Protein AF-A0A537GC75-F1 (afdb_monomer_lite)

Sequence (198 aa):
MPLTQARIYSNTRTAHPHFLKMYEQLLLLLFGQHLTIENPFVGLTKGEVTKLLDAVGFRDLVKLSMSCPDVGRLRYQGVATSVTRHCGLCFPCVVRRASIHYANLWDHDAKYAKDITAPYQNIPEEGRKLLFELMDFMRQIDKCPTLDDVFNEFPQFFLQEDADPVQLFGMTKRHVDQFKAFIVQRADPTLRPTLGLS

Radius of gyration: 18.42 Å; chains: 1; bounding box: 53×32×47 Å

Secondary structure (DSSP, 8-state):
----GGGTT---GGGSHHHHHHHHHHHHHHHS-------TTTT--HHHHHHTT-STTTGGGGGG----TTHHHHHHTT--TTTEEE-SSSHHHHHHHHHHHHTT-GGGSPEESS-TTS-GGGS-HHHHHHHHHHHHHHHHHHT--SHHHHHHH-GGGG--TTS-HHHHHHHHHHHHHHHHHHHHHHS-TTHHHHTT--

pLDDT: mean 87.01, std 12.12, range [38.94, 98.44]

Structure (mmCIF, N/CA/C/O backbone):
data_AF-A0A537GC75-F1
#
_entry.id   AF-A0A537GC75-F1
#
loop_
_atom_site.group_PDB
_atom_site.id
_atom_site.type_symbol
_atom_site.label_atom_id
_atom_site.label_alt_id
_atom_site.label_comp_id
_atom_site.label_asym_id
_atom_site.label_entity_id
_atom_site.label_seq_id
_atom_site.pdbx_PDB_ins_code
_atom_site.Cartn_x
_atom_site.Cartn_y
_atom_site.Cartn_z
_atom_site.occupancy
_atom_site.B_iso_or_equiv
_atom_site.auth_seq_id
_atom_site.auth_comp_id
_atom_site.auth_asym_id
_atom_site.auth_atom_id
_atom_site.pdbx_PDB_model_num
ATOM 1 N N . MET A 1 1 ? 0.493 3.334 9.158 1.00 51.06 1 MET A N 1
ATOM 2 C CA . MET A 1 1 ? 1.945 3.593 9.087 1.00 51.06 1 MET A CA 1
ATOM 3 C C . MET A 1 1 ? 2.277 4.846 9.876 1.00 51.06 1 MET A C 1
ATOM 5 O O . MET A 1 1 ? 1.503 5.798 9.814 1.00 51.06 1 MET A O 1
ATOM 9 N N . PRO A 1 2 ? 3.399 4.855 10.590 1.00 45.25 2 PRO A N 1
ATOM 10 C CA . PRO A 1 2 ? 3.951 6.036 11.241 1.00 45.25 2 PRO A CA 1
ATOM 11 C C . PRO A 1 2 ? 4.338 7.129 10.235 1.00 45.25 2 PRO A C 1
ATOM 13 O O . PRO A 1 2 ? 4.410 6.883 9.025 1.00 45.25 2 PRO A O 1
ATOM 16 N N . LEU A 1 3 ? 4.518 8.356 10.724 1.00 50.84 3 LEU A N 1
ATOM 17 C CA . LEU A 1 3 ? 4.974 9.490 9.923 1.00 50.84 3 LEU A CA 1
ATOM 18 C C . LEU A 1 3 ? 6.496 9.384 9.738 1.00 50.84 3 LEU A C 1
ATOM 20 O O . LEU A 1 3 ? 7.254 9.887 10.556 1.00 50.84 3 LEU A O 1
ATOM 24 N N . THR A 1 4 ? 6.947 8.703 8.686 1.00 54.19 4 THR A N 1
ATOM 25 C CA . THR A 1 4 ? 8.328 8.852 8.194 1.00 54.19 4 THR A CA 1
ATOM 26 C C . THR A 1 4 ? 8.479 10.208 7.487 1.00 54.19 4 THR A C 1
ATOM 28 O O . THR A 1 4 ? 7.467 10.861 7.205 1.00 54.19 4 THR A O 1
ATOM 31 N N . GLN A 1 5 ? 9.704 10.655 7.174 1.00 51.28 5 GLN A N 1
ATOM 32 C CA . GLN A 1 5 ? 9.921 11.905 6.419 1.00 51.28 5 GLN A CA 1
ATOM 33 C C . GLN A 1 5 ? 9.101 11.949 5.113 1.00 51.28 5 GLN A C 1
ATOM 35 O O . GLN A 1 5 ? 8.451 12.961 4.844 1.00 51.28 5 GLN A O 1
ATOM 40 N N . ALA A 1 6 ? 8.965 10.823 4.400 1.00 46.19 6 ALA A N 1
ATOM 41 C CA . ALA A 1 6 ? 8.054 10.656 3.260 1.00 46.19 6 ALA A CA 1
ATOM 42 C C . ALA A 1 6 ? 6.557 10.957 3.519 1.00 46.19 6 ALA A C 1
ATOM 44 O O . ALA A 1 6 ? 5.774 11.024 2.569 1.00 46.19 6 ALA A O 1
ATOM 45 N N . ARG A 1 7 ? 6.107 11.101 4.774 1.00 56.91 7 ARG A N 1
ATOM 46 C CA . ARG A 1 7 ? 4.687 11.268 5.146 1.00 56.91 7 ARG A CA 1
ATOM 47 C C . ARG A 1 7 ? 4.369 12.545 5.920 1.00 56.91 7 ARG A C 1
ATOM 49 O O . ARG A 1 7 ? 3.192 12.736 6.233 1.00 56.91 7 ARG A O 1
ATOM 56 N N . ILE A 1 8 ? 5.345 13.425 6.172 1.00 45.50 8 ILE A N 1
ATOM 57 C CA . ILE A 1 8 ? 5.135 14.661 6.954 1.00 45.50 8 ILE A CA 1
ATOM 58 C C . ILE A 1 8 ? 4.063 15.576 6.318 1.00 45.50 8 ILE A C 1
ATOM 60 O O . ILE A 1 8 ? 3.354 16.261 7.048 1.00 45.50 8 ILE A O 1
ATOM 64 N N . TYR A 1 9 ? 3.848 15.530 4.993 1.00 38.94 9 TYR A N 1
ATOM 65 C CA . TYR A 1 9 ? 3.033 16.541 4.293 1.00 38.94 9 TYR A CA 1
ATOM 66 C C . TYR A 1 9 ? 1.796 16.049 3.509 1.00 38.94 9 TYR A C 1
ATOM 68 O O . TYR A 1 9 ? 1.215 16.840 2.772 1.00 38.94 9 TYR A O 1
ATOM 76 N N . SER A 1 10 ? 1.354 14.782 3.598 1.00 51.38 10 SER A N 1
ATOM 77 C CA . SER A 1 10 ? 0.307 14.299 2.661 1.00 51.38 10 SER A CA 1
ATOM 78 C C . SER A 1 10 ? -0.585 13.145 3.148 1.00 51.38 10 SER A C 1
ATOM 80 O O . SER A 1 10 ? -0.805 12.170 2.435 1.00 51.38 10 SER A O 1
ATOM 82 N N . ASN A 1 11 ? -1.131 13.207 4.366 1.00 58.12 11 ASN A N 1
ATOM 83 C CA . ASN A 1 11 ? -2.234 12.306 4.727 1.00 58.12 11 ASN A CA 1
ATOM 84 C C . ASN A 1 11 ? -3.382 13.093 5.347 1.00 58.12 11 ASN A C 1
ATOM 86 O O . ASN A 1 11 ? -3.242 13.667 6.425 1.00 58.12 11 ASN A O 1
ATOM 90 N N . THR A 1 12 ? -4.533 13.076 4.682 1.00 59.66 12 THR A N 1
ATOM 91 C CA . THR A 1 12 ? -5.784 13.526 5.279 1.00 59.66 12 THR A CA 1
ATOM 92 C C . THR A 1 12 ? -6.203 12.485 6.322 1.00 59.66 12 THR A C 1
ATOM 94 O O . THR A 1 12 ? -6.373 11.305 6.018 1.00 59.66 12 THR A O 1
ATOM 97 N N . ARG A 1 13 ? -6.339 12.884 7.593 1.00 70.44 13 ARG A N 1
ATOM 98 C CA . ARG A 1 13 ? -6.803 11.996 8.682 1.00 70.44 13 ARG A CA 1
ATOM 99 C C . ARG A 1 13 ? -8.330 11.800 8.661 1.00 70.44 13 ARG A C 1
ATOM 101 O O . ARG A 1 13 ? -8.930 11.496 9.680 1.00 70.44 13 ARG A O 1
ATOM 108 N N . THR A 1 14 ? -8.963 11.960 7.500 1.00 76.88 14 THR A N 1
ATOM 109 C CA . THR A 1 14 ? -10.427 11.956 7.330 1.00 76.88 14 THR A CA 1
ATOM 110 C C . THR A 1 14 ? -11.063 10.577 7.504 1.00 76.88 14 THR A C 1
ATOM 112 O O . THR A 1 14 ? -12.267 10.479 7.674 1.00 76.88 14 THR A O 1
ATOM 115 N N . ALA A 1 15 ? -10.268 9.505 7.470 1.00 79.69 15 ALA A N 1
ATOM 116 C CA . ALA A 1 15 ? -10.714 8.138 7.762 1.00 79.69 15 ALA A CA 1
ATOM 117 C C . ALA A 1 15 ? -10.334 7.673 9.182 1.00 79.69 15 ALA A C 1
ATOM 119 O O . ALA A 1 15 ? -10.485 6.495 9.507 1.00 79.69 15 ALA A O 1
ATOM 120 N N . HIS A 1 16 ? -9.786 8.569 10.011 1.00 81.62 16 HIS A N 1
ATOM 121 C CA . HIS A 1 16 ? -9.410 8.247 11.382 1.00 81.62 16 HIS A CA 1
ATOM 122 C C . HIS A 1 16 ? -10.667 8.059 12.254 1.00 81.62 16 HIS A C 1
ATOM 124 O O . HIS A 1 16 ? -11.550 8.914 12.170 1.00 81.62 16 HIS A O 1
ATOM 130 N N . PRO A 1 17 ? -10.745 7.032 13.128 1.00 83.94 17 PRO A N 1
ATOM 131 C CA . PRO A 1 17 ? -11.908 6.796 13.993 1.00 83.94 17 PRO A CA 1
ATOM 132 C C . PRO A 1 17 ? -12.368 8.039 14.766 1.00 83.94 17 PRO A C 1
ATOM 134 O O . PRO A 1 17 ? -13.543 8.380 14.730 1.00 83.94 17 PRO A O 1
ATOM 137 N N . HIS A 1 18 ? -11.429 8.786 15.353 1.00 84.81 18 HIS A N 1
ATOM 138 C CA . HIS A 1 18 ? -11.709 10.070 16.006 1.00 84.81 18 HIS A CA 1
ATOM 139 C C . HIS A 1 18 ? -12.429 11.078 15.094 1.00 84.81 18 HIS A C 1
ATOM 141 O O . HIS A 1 18 ? -13.418 11.683 15.490 1.00 84.81 18 HIS A O 1
ATOM 147 N N . PHE A 1 19 ? -11.956 11.243 13.852 1.00 87.75 19 PHE A N 1
ATOM 148 C CA . PHE A 1 19 ? -12.588 12.157 12.900 1.00 87.75 19 PHE A CA 1
ATOM 149 C C . PHE A 1 19 ? -14.000 11.685 12.540 1.00 87.75 19 PHE A C 1
ATOM 151 O O . PHE A 1 19 ? -14.911 12.504 12.473 1.00 87.75 19 PHE A O 1
ATOM 158 N N . LEU A 1 20 ? -14.193 10.376 12.340 1.00 89.75 20 LEU A N 1
ATOM 159 C CA . LEU A 1 20 ? -15.509 9.809 12.040 1.00 89.75 20 LEU A CA 1
ATOM 160 C C . LEU A 1 20 ? -16.482 10.021 13.207 1.00 89.75 20 LEU A C 1
ATOM 162 O O . LEU A 1 20 ? -17.569 10.529 12.969 1.00 89.75 20 LEU A O 1
ATOM 166 N N . LYS A 1 21 ? -16.061 9.780 14.458 1.00 89.50 21 LYS A N 1
ATOM 167 C CA . LYS A 1 21 ? -16.863 10.068 15.664 1.00 89.50 21 LYS A CA 1
ATOM 168 C C . LYS A 1 21 ? -17.235 11.548 15.780 1.00 89.50 21 LYS A C 1
ATOM 170 O O . LYS A 1 21 ? -18.389 11.880 16.035 1.00 89.50 21 LYS A O 1
ATOM 175 N N . MET A 1 22 ? -16.279 12.455 15.559 1.00 91.44 22 MET A N 1
ATOM 176 C CA . MET A 1 22 ? -16.559 13.898 15.535 1.00 91.44 22 MET A CA 1
ATOM 177 C C . MET A 1 22 ? -17.557 14.265 14.430 1.00 91.44 22 MET A C 1
ATOM 179 O O . MET A 1 22 ? -18.392 15.150 14.609 1.00 91.44 22 MET A O 1
ATOM 183 N N . TYR A 1 23 ? -17.481 13.592 13.283 1.00 92.38 23 TYR A N 1
ATOM 184 C CA . TYR A 1 23 ? -18.389 13.826 12.171 1.00 92.38 23 TYR A CA 1
ATOM 185 C C . TYR A 1 23 ? -19.798 13.280 12.451 1.00 92.38 23 TYR A C 1
ATOM 187 O O . TYR A 1 23 ? -20.769 13.983 12.191 1.00 92.38 23 TYR A O 1
ATOM 195 N N . GLU A 1 24 ? -19.936 12.104 13.068 1.00 94.19 24 GLU A N 1
ATOM 196 C CA . GLU A 1 24 ? -21.223 11.587 13.565 1.00 94.19 24 GLU A CA 1
ATOM 197 C C . GLU A 1 24 ? -21.877 12.555 14.561 1.00 94.19 24 GLU A C 1
ATOM 199 O O . GLU A 1 24 ? -23.058 12.880 14.430 1.00 94.19 24 GLU A O 1
ATOM 204 N N . GLN A 1 25 ? -21.099 13.082 15.516 1.00 94.44 25 GLN A N 1
ATOM 205 C CA . GLN A 1 25 ? -21.569 14.087 16.475 1.00 94.44 25 GLN A CA 1
ATOM 206 C C . GLN A 1 25 ? -22.046 15.362 15.774 1.00 94.44 25 GLN A C 1
ATOM 208 O O . GLN A 1 25 ? -23.093 15.906 16.123 1.00 94.44 25 GLN A O 1
ATOM 213 N N . LEU A 1 26 ? -21.310 15.827 14.762 1.00 94.75 26 LEU A N 1
ATOM 214 C CA . LEU A 1 26 ? -21.717 16.978 13.963 1.00 94.75 26 LEU A CA 1
ATOM 215 C C . LEU A 1 26 ? -23.048 16.719 13.243 1.00 94.75 26 LEU A C 1
ATOM 217 O O . LEU A 1 26 ? -23.932 17.573 13.271 1.00 94.75 26 LEU A O 1
ATOM 221 N N . LEU A 1 27 ? -23.211 15.550 12.619 1.00 95.12 27 LEU A N 1
ATOM 222 C CA . LEU A 1 27 ? -24.450 15.178 11.930 1.00 95.12 27 LEU A CA 1
ATOM 223 C C . LEU A 1 27 ? -25.636 15.099 12.901 1.00 95.12 27 LEU A C 1
ATOM 225 O O . LEU A 1 27 ? -26.716 15.597 12.579 1.00 95.12 27 LEU A O 1
ATOM 229 N N . LEU A 1 28 ? -25.425 14.561 14.106 1.00 95.94 28 LEU A N 1
ATOM 230 C CA . LEU A 1 28 ? -26.437 14.539 15.161 1.00 95.94 28 LEU A CA 1
ATOM 231 C C . LEU A 1 28 ? -26.878 15.955 15.554 1.00 95.94 28 LEU A C 1
ATOM 233 O O . LEU A 1 28 ? -28.076 16.213 15.645 1.00 95.94 28 LEU A O 1
ATOM 237 N N . LEU A 1 29 ? -25.933 16.877 15.755 1.00 97.00 29 LEU A N 1
ATOM 238 C CA . LEU A 1 29 ? -26.238 18.262 16.132 1.00 97.00 29 LEU A CA 1
ATOM 239 C C . LEU A 1 29 ? -26.970 19.035 15.028 1.00 97.00 29 LEU A C 1
ATOM 241 O O . LEU A 1 29 ? -27.818 19.870 15.332 1.00 97.00 29 LEU A O 1
ATOM 245 N N . LEU A 1 30 ? -26.649 18.775 13.759 1.00 97.00 30 LEU A N 1
ATOM 246 C CA . LEU A 1 30 ? -27.244 19.485 12.623 1.00 97.00 30 LEU A CA 1
ATOM 247 C C . LEU A 1 30 ? -28.626 18.955 12.236 1.00 97.00 30 LEU A C 1
ATOM 249 O O . LEU A 1 30 ? -29.490 19.739 11.848 1.00 97.00 30 LEU A O 1
ATOM 253 N N . PHE A 1 31 ? -28.832 17.639 12.311 1.00 96.00 31 PHE A N 1
ATOM 254 C CA . PHE A 1 31 ? -30.023 16.986 11.760 1.00 96.00 31 PHE A CA 1
ATOM 255 C C . PHE A 1 31 ? -30.910 16.321 12.817 1.00 96.00 31 PHE A C 1
ATOM 257 O O . PHE A 1 31 ? -31.989 15.837 12.485 1.00 96.00 31 PHE A O 1
ATOM 264 N N . GLY A 1 32 ? -30.477 16.269 14.080 1.00 94.62 32 GLY A N 1
ATOM 265 C CA . GLY A 1 32 ? -31.213 15.609 15.162 1.00 94.62 32 GLY A CA 1
ATOM 266 C C . GLY A 1 32 ? -31.287 14.083 15.029 1.00 94.62 32 GLY A C 1
ATOM 267 O O . GLY A 1 32 ? -32.042 13.447 15.760 1.00 94.62 32 GLY A O 1
ATOM 268 N N . GLN A 1 33 ? -30.522 13.485 14.110 1.00 91.25 33 GLN A N 1
ATOM 269 C CA . GLN A 1 33 ? -30.502 12.046 13.858 1.00 91.25 33 GLN A CA 1
ATOM 270 C C . GLN A 1 33 ? -29.118 11.468 14.140 1.00 91.25 33 GLN A C 1
ATOM 272 O O . GLN A 1 33 ? -28.109 11.966 13.643 1.00 91.25 33 GLN A O 1
ATOM 277 N N . HIS A 1 34 ? -29.077 10.376 14.903 1.00 91.25 34 HIS A N 1
ATOM 278 C CA . HIS A 1 34 ? -27.847 9.626 15.121 1.00 91.25 34 HIS A CA 1
ATOM 279 C C . HIS A 1 34 ? -27.533 8.779 13.883 1.00 91.25 34 HIS A C 1
ATOM 281 O O . HIS A 1 34 ? -28.256 7.830 13.573 1.00 91.25 34 HIS A O 1
ATOM 287 N N . LEU A 1 35 ? -26.459 9.131 13.180 1.00 92.50 35 LEU A N 1
ATOM 288 C CA . LEU A 1 35 ? -25.910 8.361 12.067 1.00 92.50 35 LEU A CA 1
ATOM 289 C C . LEU A 1 35 ? -24.619 7.687 12.522 1.00 92.50 35 LEU A C 1
ATOM 291 O O . LEU A 1 35 ? -23.796 8.327 13.168 1.00 92.50 35 LEU A O 1
ATOM 295 N N . THR A 1 36 ? -24.448 6.417 12.161 1.00 91.00 36 THR A N 1
ATOM 296 C CA . THR A 1 36 ? -23.222 5.654 12.424 1.00 91.00 36 THR A CA 1
ATOM 297 C C . THR A 1 36 ? -22.422 5.521 11.131 1.00 91.00 36 THR A C 1
ATOM 299 O O . THR A 1 36 ? -22.960 5.137 10.091 1.00 91.00 36 THR A O 1
ATOM 302 N N . ILE A 1 37 ? -21.140 5.858 11.189 1.00 90.44 37 ILE A N 1
ATOM 303 C CA . ILE A 1 37 ? -20.178 5.847 10.096 1.00 90.44 37 ILE A CA 1
ATOM 304 C C . ILE A 1 37 ? -19.079 4.851 10.444 1.00 90.44 37 ILE A C 1
ATOM 306 O O . ILE A 1 37 ? -18.144 5.129 11.193 1.00 90.44 37 ILE A O 1
ATOM 310 N N . GLU A 1 38 ? -19.164 3.682 9.824 1.00 87.75 38 GLU A N 1
ATOM 311 C CA . GLU A 1 38 ? -18.194 2.615 10.026 1.00 87.75 38 GLU A CA 1
ATOM 312 C C . GLU A 1 38 ? -17.165 2.586 8.896 1.00 87.75 38 GLU A C 1
ATOM 314 O O . GLU A 1 38 ? -17.495 2.656 7.710 1.00 87.75 38 GLU A O 1
ATOM 319 N N . ASN A 1 39 ? -15.891 2.436 9.263 1.00 88.50 39 ASN A N 1
ATOM 320 C CA . ASN A 1 39 ? -14.833 2.092 8.322 1.00 88.50 39 ASN A CA 1
ATOM 321 C C . ASN A 1 39 ? -14.524 0.590 8.448 1.00 88.50 39 ASN A C 1
ATOM 323 O O . ASN A 1 39 ? -13.737 0.212 9.324 1.00 88.50 39 ASN A O 1
ATOM 327 N N . PRO A 1 40 ? -15.061 -0.272 7.562 1.00 90.56 40 PRO A N 1
ATOM 328 C CA . PRO A 1 40 ? -14.887 -1.723 7.667 1.00 90.56 40 PRO A CA 1
ATOM 329 C C . PRO A 1 40 ? -13.436 -2.173 7.434 1.00 90.56 40 PRO A C 1
ATOM 331 O O . PRO A 1 40 ? -13.095 -3.334 7.643 1.00 90.56 40 PRO A O 1
ATOM 334 N N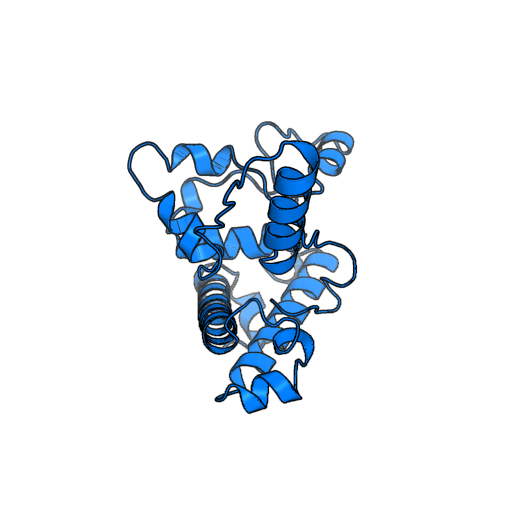 . PHE A 1 41 ? -12.560 -1.265 6.999 1.00 91.00 41 PHE A N 1
ATOM 335 C CA . PHE A 1 41 ? -11.179 -1.560 6.636 1.00 91.00 41 PHE A CA 1
ATOM 336 C C . PHE A 1 41 ? -10.160 -1.117 7.694 1.00 91.00 41 PHE A C 1
ATOM 338 O O . PHE A 1 41 ? -8.961 -1.187 7.436 1.00 91.00 41 PHE A O 1
ATOM 345 N N . VAL A 1 42 ? -10.597 -0.648 8.870 1.00 85.69 42 VAL A N 1
ATOM 346 C CA . VAL A 1 42 ? -9.712 -0.057 9.895 1.00 85.69 42 VAL A CA 1
ATOM 347 C C . VAL A 1 42 ? -8.606 -1.008 10.377 1.00 85.69 42 VAL A C 1
ATOM 349 O O . VAL A 1 42 ? -7.485 -0.567 10.618 1.00 85.69 42 VAL A O 1
ATOM 352 N N . GLY A 1 43 ? -8.896 -2.311 10.454 1.00 86.38 43 GLY A N 1
ATOM 353 C CA . GLY A 1 43 ? -7.948 -3.350 10.876 1.00 86.38 43 GLY A CA 1
ATOM 354 C C . GLY A 1 43 ? -7.190 -4.037 9.738 1.00 86.38 43 GLY A C 1
ATOM 355 O O . GLY A 1 43 ? -6.449 -4.993 9.991 1.00 86.38 43 GLY A O 1
ATOM 356 N N . LEU A 1 44 ? -7.402 -3.595 8.494 1.00 93.00 44 LEU A N 1
ATOM 357 C CA . LEU A 1 44 ? -6.862 -4.230 7.297 1.00 93.00 44 LEU A CA 1
ATOM 358 C C . LEU A 1 44 ? -5.740 -3.400 6.670 1.00 93.00 44 LEU A C 1
ATOM 360 O O . LEU A 1 44 ? -5.837 -2.192 6.447 1.00 93.00 44 LEU A O 1
ATOM 364 N N . THR A 1 45 ? -4.674 -4.090 6.291 1.00 95.44 45 THR A N 1
ATOM 365 C CA . THR A 1 45 ? -3.620 -3.555 5.430 1.00 95.44 45 THR A CA 1
ATOM 366 C C . THR A 1 45 ? -4.172 -3.204 4.046 1.00 95.44 45 THR A C 1
ATOM 368 O O . THR A 1 45 ? -5.168 -3.758 3.580 1.00 95.44 45 THR A O 1
ATOM 371 N N . LYS A 1 46 ? -3.484 -2.316 3.316 1.00 94.19 46 LYS A N 1
ATOM 372 C CA . LYS A 1 46 ? -3.852 -2.017 1.921 1.00 94.19 46 LYS A CA 1
ATOM 373 C C . LYS A 1 46 ? -3.792 -3.255 1.021 1.00 94.19 46 LYS A C 1
ATOM 375 O O . LYS A 1 46 ? -4.628 -3.366 0.125 1.00 94.19 46 LYS A O 1
ATOM 380 N N . GLY A 1 47 ? -2.878 -4.192 1.287 1.00 97.06 47 GLY A N 1
ATOM 381 C CA . GLY A 1 47 ? -2.844 -5.496 0.627 1.00 97.06 47 GLY A CA 1
ATOM 382 C C . GLY A 1 47 ? -4.109 -6.308 0.891 1.00 97.06 47 GLY A C 1
ATOM 383 O O . GLY A 1 47 ? -4.752 -6.741 -0.059 1.00 97.06 47 GLY A O 1
ATOM 384 N N . GLU A 1 48 ? -4.519 -6.445 2.154 1.00 97.88 48 GLU A N 1
ATOM 385 C CA . GLU A 1 48 ? -5.740 -7.172 2.544 1.00 97.88 48 GLU A CA 1
ATOM 386 C C . GLU A 1 48 ? -7.003 -6.546 1.940 1.00 97.88 48 GLU A C 1
ATOM 388 O O . GLU A 1 48 ? -7.836 -7.264 1.397 1.00 97.88 48 GLU A O 1
ATOM 393 N N . VAL A 1 49 ? -7.116 -5.213 1.929 1.00 96.00 49 VAL A N 1
ATOM 394 C CA . VAL A 1 49 ? -8.226 -4.519 1.250 1.00 96.00 49 VAL A CA 1
ATOM 395 C C . VAL A 1 49 ? -8.201 -4.781 -0.258 1.00 96.00 49 VAL A C 1
ATOM 397 O O . VAL A 1 49 ? -9.237 -5.046 -0.859 1.00 96.00 49 VAL A O 1
ATOM 400 N N . THR A 1 50 ? -7.022 -4.738 -0.884 1.00 96.94 50 THR A N 1
ATOM 401 C CA . THR A 1 50 ? -6.880 -4.992 -2.329 1.00 96.94 50 THR A CA 1
ATOM 402 C C . THR A 1 50 ? -7.210 -6.445 -2.674 1.00 96.94 50 THR A C 1
ATOM 404 O O . THR A 1 50 ? -7.780 -6.704 -3.730 1.00 96.94 50 THR A O 1
ATOM 407 N N . LYS A 1 51 ? -6.925 -7.395 -1.774 1.00 97.12 51 LYS A N 1
ATOM 408 C CA . LYS A 1 51 ? -7.251 -8.816 -1.947 1.00 97.12 51 LYS A CA 1
ATOM 409 C C . LYS A 1 51 ? -8.756 -9.062 -2.071 1.00 97.12 51 LYS A C 1
ATOM 411 O O . LYS A 1 51 ? -9.142 -9.993 -2.767 1.00 97.12 51 LYS A O 1
ATOM 416 N N . LEU A 1 52 ? -9.602 -8.203 -1.498 1.00 95.31 52 LEU A N 1
ATOM 417 C CA . LEU A 1 52 ? -11.060 -8.278 -1.674 1.00 95.31 52 LEU A CA 1
ATOM 418 C C . LEU A 1 52 ? -11.492 -8.101 -3.141 1.00 95.31 52 LEU A C 1
ATOM 420 O O . LEU A 1 52 ? -12.566 -8.555 -3.522 1.00 95.31 52 LEU A O 1
ATOM 424 N N . LEU A 1 53 ? -10.656 -7.469 -3.976 1.00 95.19 53 LEU A N 1
ATOM 425 C CA . LEU A 1 53 ? -10.896 -7.323 -5.415 1.00 95.19 53 LEU A CA 1
ATOM 426 C C . LEU A 1 53 ? -10.497 -8.566 -6.222 1.00 95.19 53 LEU A C 1
ATOM 428 O O . LEU A 1 53 ? -10.819 -8.643 -7.408 1.00 95.19 53 LEU A O 1
ATOM 432 N N . ASP A 1 54 ? -9.835 -9.552 -5.606 1.00 94.06 54 ASP A N 1
ATOM 433 C CA . ASP A 1 54 ? -9.542 -10.855 -6.213 1.00 94.06 54 ASP A CA 1
ATOM 434 C C . ASP A 1 54 ? -10.780 -11.771 -6.201 1.00 94.06 54 ASP A C 1
ATOM 436 O O . ASP A 1 54 ? -10.751 -12.927 -5.784 1.00 94.06 54 ASP A O 1
ATOM 440 N N . ALA A 1 55 ? -11.898 -11.217 -6.659 1.00 91.44 55 ALA A N 1
ATOM 441 C CA . ALA A 1 55 ? -13.187 -11.868 -6.785 1.00 91.44 55 ALA A CA 1
ATOM 442 C C . ALA A 1 55 ? -13.716 -11.692 -8.215 1.00 91.44 55 ALA A C 1
ATOM 444 O O . ALA A 1 55 ? -13.379 -10.734 -8.924 1.00 91.44 55 ALA A O 1
ATOM 445 N N . VAL A 1 56 ? -14.546 -12.640 -8.657 1.00 86.88 56 VAL A N 1
ATOM 446 C CA . VAL A 1 56 ? -15.139 -12.627 -10.002 1.00 86.88 56 VAL A CA 1
ATOM 447 C C . VAL A 1 56 ? -15.905 -11.317 -10.213 1.00 86.88 56 VAL A C 1
ATOM 449 O O . VAL A 1 56 ? -16.693 -10.910 -9.367 1.00 86.88 56 VAL A O 1
ATOM 452 N N . GLY A 1 57 ? -15.640 -10.641 -11.334 1.00 88.94 57 GLY A N 1
ATOM 453 C CA . GLY A 1 57 ? -16.258 -9.357 -11.686 1.00 88.94 57 GLY A CA 1
ATOM 454 C C . GLY A 1 57 ? -15.560 -8.108 -11.128 1.00 88.94 57 GLY A C 1
ATOM 455 O O . GLY A 1 57 ? -15.797 -7.019 -11.642 1.00 88.94 57 GLY A O 1
ATOM 456 N N . PHE A 1 58 ? -14.657 -8.238 -10.148 1.00 93.88 58 PHE A N 1
ATOM 457 C CA . PHE A 1 58 ? -13.990 -7.084 -9.520 1.00 93.88 58 PHE A CA 1
ATOM 458 C C . PHE A 1 58 ? -12.554 -6.851 -9.995 1.00 93.88 58 PHE A C 1
ATOM 460 O O . PHE A 1 58 ? -12.082 -5.713 -9.961 1.00 93.88 58 PHE A O 1
ATOM 467 N N . ARG A 1 59 ? -11.864 -7.886 -10.495 1.00 94.94 59 ARG A N 1
ATOM 468 C CA . ARG A 1 59 ? -10.458 -7.784 -10.933 1.00 94.94 59 ARG A CA 1
ATOM 469 C C . ARG A 1 59 ? -10.236 -6.690 -11.981 1.00 94.94 59 ARG A C 1
ATOM 471 O O . ARG A 1 59 ? -9.268 -5.942 -11.901 1.00 94.94 59 ARG A O 1
ATOM 478 N N . ASP A 1 60 ? -11.164 -6.526 -12.922 1.00 91.31 60 ASP A N 1
ATOM 479 C CA . ASP A 1 60 ? -11.075 -5.484 -13.952 1.00 91.31 60 ASP A CA 1
ATOM 480 C C . ASP A 1 60 ? -11.284 -4.058 -13.429 1.00 91.31 60 ASP A C 1
ATOM 482 O O . ASP A 1 60 ? -10.930 -3.098 -14.114 1.00 91.31 60 ASP A O 1
ATOM 486 N N . LEU A 1 61 ? -11.809 -3.889 -12.213 1.00 93.19 61 LEU A N 1
ATOM 487 C CA . LEU A 1 61 ? -11.923 -2.576 -11.578 1.00 93.19 61 LEU A CA 1
ATOM 488 C C . LEU A 1 61 ? -10.580 -2.088 -11.029 1.00 93.19 61 LEU A C 1
ATOM 490 O O . LEU A 1 61 ? -10.402 -0.886 -10.820 1.00 93.19 61 LEU A O 1
ATOM 494 N N . VAL A 1 62 ? -9.608 -2.985 -10.834 1.00 94.75 62 VAL A N 1
ATOM 495 C CA . VAL A 1 62 ? -8.287 -2.652 -10.288 1.00 94.75 62 VAL A CA 1
ATOM 496 C C . VAL A 1 62 ? -7.625 -1.561 -11.129 1.00 94.75 62 VAL A C 1
ATOM 498 O O . VAL A 1 62 ? -7.331 -0.490 -10.591 1.00 94.75 62 VAL A O 1
ATOM 501 N N . LYS A 1 63 ? -7.500 -1.755 -12.449 1.00 93.50 63 LYS A N 1
ATOM 502 C CA . LYS A 1 63 ? -6.977 -0.750 -13.398 1.00 93.50 63 LYS A CA 1
ATOM 503 C C . LYS A 1 63 ? -7.786 0.555 -13.448 1.00 93.50 63 LYS A C 1
ATOM 505 O O . LYS A 1 63 ? -7.250 1.582 -13.869 1.00 93.50 63 LYS A O 1
ATOM 510 N N . LEU A 1 64 ? -9.052 0.545 -13.016 1.00 92.25 64 LEU A N 1
ATOM 511 C CA . LEU A 1 64 ? -9.941 1.717 -12.982 1.00 92.25 64 LEU A CA 1
ATOM 512 C C . LEU A 1 64 ? -9.831 2.530 -11.681 1.00 92.25 64 LEU A C 1
ATOM 514 O O . LEU A 1 64 ? -10.148 3.724 -11.673 1.00 92.25 64 LEU A O 1
ATOM 518 N N . SER A 1 65 ? -9.270 1.960 -10.617 1.00 93.12 65 SER A N 1
ATOM 519 C CA . SER A 1 65 ? -8.966 2.695 -9.383 1.00 93.12 65 SER A CA 1
ATOM 520 C C . SER A 1 65 ? -7.719 3.587 -9.507 1.00 93.12 65 SER A C 1
ATOM 522 O O . SER A 1 65 ? -6.863 3.377 -10.367 1.00 93.12 65 SER A O 1
ATOM 524 N N . MET A 1 66 ? -7.632 4.608 -8.651 1.00 92.69 66 MET A N 1
ATOM 525 C CA . MET A 1 66 ? -6.557 5.605 -8.646 1.00 92.69 66 MET A CA 1
ATOM 526 C C . MET A 1 66 ? -6.007 5.793 -7.241 1.00 92.69 66 MET A C 1
ATOM 528 O O . MET A 1 66 ? -6.741 6.185 -6.340 1.00 92.69 66 MET A O 1
ATOM 532 N N . SER A 1 67 ? -4.707 5.559 -7.062 1.00 92.19 67 SER A N 1
ATOM 533 C CA . SER A 1 67 ? -4.009 5.882 -5.807 1.00 92.19 67 SER A CA 1
ATOM 534 C C . SER A 1 67 ? -3.051 7.064 -5.947 1.00 92.19 67 SER A C 1
ATOM 536 O O . SER A 1 67 ? -2.654 7.651 -4.948 1.00 92.19 67 SER A O 1
ATOM 538 N N . CYS A 1 68 ? -2.658 7.411 -7.175 1.00 92.06 68 CYS A N 1
ATOM 539 C CA . CYS A 1 68 ? -1.692 8.472 -7.438 1.00 92.06 68 CYS A CA 1
ATOM 540 C C . CYS A 1 68 ? -2.331 9.867 -7.281 1.00 92.06 68 CYS A C 1
ATOM 542 O O . CYS A 1 68 ? -3.255 10.173 -8.038 1.00 92.06 68 CYS A O 1
ATOM 544 N N . PRO A 1 69 ? -1.826 10.737 -6.383 1.00 89.00 69 PRO A N 1
ATOM 545 C CA . PRO A 1 69 ? -2.271 12.130 -6.307 1.00 89.00 69 PRO A CA 1
ATOM 546 C C . PRO A 1 69 ? -1.751 12.973 -7.487 1.00 89.00 69 PRO A C 1
ATOM 548 O O . PRO A 1 69 ? -2.357 13.975 -7.851 1.00 89.00 69 PRO A O 1
ATOM 551 N N . ASP A 1 70 ? -0.669 12.537 -8.141 1.00 85.12 70 ASP A N 1
ATOM 552 C CA . ASP A 1 70 ? 0.051 13.304 -9.166 1.00 85.12 70 ASP A CA 1
ATOM 553 C C . ASP A 1 70 ? -0.406 13.016 -10.607 1.00 85.12 70 ASP A C 1
ATOM 555 O O . ASP A 1 70 ? 0.287 13.363 -11.567 1.00 85.12 70 ASP A O 1
ATOM 559 N N . VAL A 1 71 ? -1.570 12.386 -10.811 1.00 84.75 71 VAL A N 1
ATOM 560 C CA . VAL A 1 71 ? -2.057 12.057 -12.168 1.00 84.75 71 VAL A CA 1
ATOM 561 C C . VAL A 1 71 ? -2.250 13.304 -13.039 1.00 84.75 71 VAL A C 1
ATOM 563 O O . VAL A 1 71 ? -2.024 13.262 -14.248 1.00 84.75 71 VAL A O 1
ATOM 566 N N . GLY A 1 72 ? -2.603 14.440 -12.426 1.00 85.44 72 GLY A N 1
ATOM 567 C CA . GLY A 1 72 ? -2.688 15.724 -13.121 1.00 85.44 72 GLY A CA 1
ATOM 568 C C . GLY A 1 72 ? -1.344 16.138 -13.722 1.00 85.44 72 GLY A C 1
ATOM 569 O O . GLY A 1 72 ? -1.292 16.565 -14.872 1.00 85.44 72 GLY A O 1
ATOM 570 N N . ARG A 1 73 ? -0.240 15.921 -12.994 1.00 86.38 73 ARG A N 1
ATOM 571 C CA . ARG A 1 73 ? 1.118 16.215 -13.472 1.00 86.38 73 ARG A CA 1
ATOM 572 C C . ARG A 1 73 ? 1.484 15.367 -14.687 1.00 86.38 73 ARG A C 1
ATOM 574 O O . ARG A 1 73 ? 2.025 15.905 -15.647 1.00 86.38 73 ARG A O 1
ATOM 581 N N . LEU A 1 74 ? 1.130 14.079 -14.680 1.00 88.62 74 LEU A N 1
ATOM 582 C CA . LEU A 1 74 ? 1.329 13.195 -15.834 1.00 88.62 74 LEU A CA 1
ATOM 583 C C . LEU A 1 74 ? 0.593 13.717 -17.072 1.00 88.62 74 LEU A C 1
ATOM 585 O O . LEU A 1 74 ? 1.171 13.771 -18.156 1.00 88.62 74 LEU A O 1
ATOM 589 N N . ARG A 1 75 ? -0.659 14.159 -16.904 1.00 88.19 75 ARG A N 1
ATOM 590 C CA . ARG A 1 75 ? -1.442 14.752 -17.996 1.00 88.19 75 ARG A CA 1
ATOM 591 C C . ARG A 1 75 ? -0.761 15.998 -18.568 1.00 88.19 75 ARG A C 1
ATOM 593 O O . ARG A 1 75 ? -0.647 16.103 -19.784 1.00 88.19 75 ARG A O 1
ATOM 600 N N . TYR A 1 76 ? -0.278 16.907 -17.718 1.00 89.06 76 TYR A N 1
ATOM 601 C CA . TYR A 1 76 ? 0.450 18.103 -18.169 1.00 89.06 76 TYR A CA 1
ATOM 602 C C . TYR A 1 76 ? 1.754 17.774 -18.906 1.00 89.06 76 TYR A C 1
ATOM 604 O O . TYR A 1 76 ? 2.177 18.533 -19.770 1.00 89.06 76 TYR A O 1
ATOM 612 N N . GLN A 1 77 ? 2.369 16.630 -18.607 1.00 89.12 77 GLN A N 1
ATOM 613 C CA . GLN A 1 77 ? 3.560 16.123 -19.294 1.00 89.12 77 GLN A CA 1
ATOM 614 C C . GLN A 1 77 ? 3.238 15.367 -20.599 1.00 89.12 77 GLN A C 1
ATOM 616 O O . GLN A 1 77 ? 4.126 14.744 -21.175 1.00 89.12 77 GLN A O 1
ATOM 621 N N . GLY A 1 78 ? 1.983 15.382 -21.064 1.00 88.00 78 GLY A N 1
ATOM 622 C CA . GLY A 1 78 ? 1.565 14.709 -22.299 1.00 88.00 78 GLY A CA 1
ATOM 623 C C . GLY A 1 78 ? 1.436 13.188 -22.178 1.00 88.00 78 GLY A C 1
ATOM 624 O O . GLY A 1 78 ? 1.305 12.496 -23.185 1.00 88.00 78 GLY A O 1
ATOM 625 N N . VAL A 1 79 ? 1.457 12.638 -20.960 1.00 89.44 79 VAL A N 1
ATOM 626 C CA . VAL A 1 79 ? 1.269 11.200 -20.745 1.00 89.44 79 VAL A CA 1
ATOM 627 C C . VAL A 1 79 ? -0.197 10.840 -20.984 1.00 89.44 79 VAL A C 1
ATOM 629 O O . VAL A 1 79 ? -1.104 11.457 -20.423 1.00 89.44 79 VAL A O 1
ATOM 632 N N . ALA A 1 80 ? -0.440 9.792 -21.774 1.00 88.50 80 ALA A N 1
ATOM 633 C CA . ALA A 1 80 ? -1.778 9.259 -22.010 1.00 88.50 80 ALA A CA 1
ATOM 634 C C . ALA A 1 80 ? -2.369 8.641 -20.725 1.00 88.50 80 ALA A C 1
ATOM 636 O O . ALA A 1 80 ? -2.224 7.444 -20.457 1.00 88.50 80 ALA A O 1
ATOM 637 N N . THR A 1 81 ? -3.072 9.456 -19.929 1.00 87.44 81 THR A N 1
ATOM 638 C CA . THR A 1 81 ? -3.649 9.045 -18.634 1.00 87.44 81 THR A CA 1
ATOM 639 C C . THR A 1 81 ? -4.833 8.080 -18.743 1.00 87.44 81 THR A C 1
ATOM 641 O O . THR A 1 81 ? -5.369 7.650 -17.725 1.00 87.44 81 THR A O 1
ATOM 644 N N . SER A 1 82 ? -5.262 7.734 -19.960 1.00 84.31 82 SER A N 1
ATOM 645 C CA . SER A 1 82 ? -6.193 6.627 -20.211 1.00 84.31 82 SER A CA 1
ATOM 646 C C . SER A 1 82 ? -5.537 5.258 -20.004 1.00 84.31 82 SER A C 1
ATOM 648 O O . SER A 1 82 ? -6.226 4.301 -19.669 1.00 84.31 82 SER A O 1
ATOM 650 N N . VAL A 1 83 ? -4.210 5.170 -20.158 1.00 84.19 83 VAL A N 1
ATOM 651 C CA . VAL A 1 83 ? -3.439 3.924 -20.030 1.00 84.19 83 VAL A CA 1
ATOM 652 C C . VAL A 1 83 ? -2.477 3.994 -18.843 1.00 84.19 83 VAL A C 1
ATOM 654 O O . VAL A 1 83 ? -2.440 3.080 -18.017 1.00 84.19 83 VAL A O 1
ATOM 657 N N . THR A 1 84 ? -1.718 5.087 -18.731 1.00 93.19 84 THR A N 1
ATOM 658 C CA . THR A 1 84 ? -0.739 5.300 -17.658 1.00 93.19 84 THR A CA 1
ATOM 659 C C . THR A 1 84 ? -1.353 6.148 -16.561 1.00 93.19 84 THR A C 1
ATOM 661 O O . THR A 1 84 ? -1.472 7.366 -16.679 1.00 93.19 84 THR A O 1
ATOM 664 N N . ARG A 1 85 ? -1.765 5.488 -15.484 1.00 94.19 85 ARG A N 1
ATOM 665 C CA . ARG A 1 85 ? -2.595 6.097 -14.438 1.00 94.19 85 ARG A CA 1
ATOM 666 C C . ARG A 1 85 ? -1.829 6.404 -13.156 1.00 94.19 85 ARG A C 1
ATOM 668 O O . AR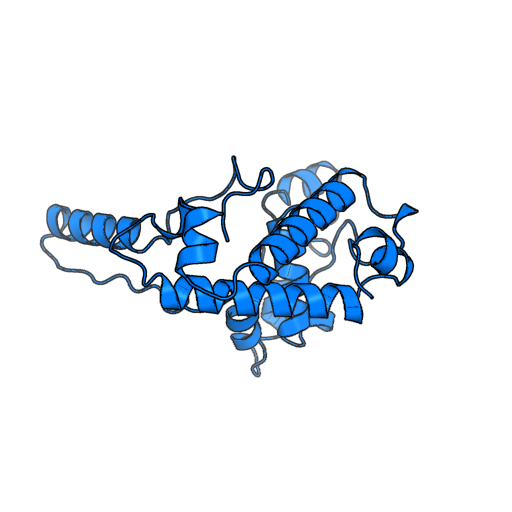G A 1 85 ? -2.317 7.138 -12.307 1.00 94.19 85 ARG A O 1
ATOM 675 N N . HIS A 1 86 ? -0.615 5.886 -13.018 1.00 95.94 86 HIS A N 1
ATOM 676 C CA . HIS A 1 86 ? 0.188 6.030 -11.808 1.00 95.94 86 HIS A CA 1
ATOM 677 C C . HIS A 1 86 ? 1.572 6.586 -12.149 1.00 95.94 86 HIS A C 1
ATOM 679 O O . HIS A 1 86 ? 2.171 6.187 -13.144 1.00 95.94 86 HIS A O 1
ATOM 685 N N . CYS A 1 87 ? 2.105 7.506 -11.335 1.00 94.50 87 CYS A N 1
ATOM 686 C CA . CYS A 1 87 ? 3.464 8.020 -11.552 1.00 94.50 87 CYS A CA 1
ATOM 687 C C . CYS A 1 87 ? 4.524 6.961 -11.219 1.00 94.50 87 CYS A C 1
ATOM 689 O O . CYS A 1 87 ? 5.568 6.906 -11.857 1.00 94.50 87 CYS A O 1
ATOM 691 N N . GLY A 1 88 ? 4.220 6.102 -10.245 1.00 94.44 88 GLY A N 1
ATOM 692 C CA . GLY A 1 88 ? 5.061 5.002 -9.792 1.00 94.44 88 GLY A CA 1
ATOM 693 C C . GLY A 1 88 ? 6.110 5.334 -8.752 1.00 94.44 88 GLY A C 1
ATOM 694 O O . GLY A 1 88 ? 6.628 4.411 -8.146 1.00 94.44 88 GLY A O 1
ATOM 695 N N . LEU A 1 89 ? 6.351 6.613 -8.470 1.00 92.19 89 LEU A N 1
ATOM 696 C CA . LEU A 1 89 ? 7.395 7.038 -7.533 1.00 92.19 89 LEU A CA 1
ATOM 697 C C . LEU A 1 89 ? 6.858 7.595 -6.217 1.00 92.19 89 LEU A C 1
ATOM 699 O O . LEU A 1 89 ? 7.594 7.646 -5.242 1.00 92.19 89 LEU A O 1
ATOM 703 N N . CYS A 1 90 ? 5.596 8.028 -6.166 1.00 91.25 90 CYS A N 1
ATOM 704 C CA . CYS A 1 90 ? 5.033 8.552 -4.927 1.00 91.25 90 CYS A CA 1
ATOM 705 C C . CYS A 1 90 ? 4.654 7.423 -3.961 1.00 91.25 90 CYS A C 1
ATOM 707 O O . CYS A 1 90 ? 4.333 6.303 -4.372 1.00 91.25 90 CYS A O 1
ATOM 709 N N . PHE A 1 91 ? 4.621 7.745 -2.667 1.00 90.81 91 PHE A N 1
ATOM 710 C CA . PHE A 1 91 ? 4.303 6.794 -1.601 1.00 90.81 91 PHE A CA 1
ATOM 711 C C . PHE A 1 91 ? 3.024 5.967 -1.861 1.00 90.81 91 PHE A C 1
ATOM 713 O O . PHE A 1 91 ? 3.107 4.737 -1.817 1.00 90.81 91 PHE A O 1
ATOM 720 N N . PRO A 1 92 ? 1.872 6.564 -2.239 1.00 91.94 92 PRO A N 1
ATOM 721 C CA . PRO A 1 92 ? 0.680 5.786 -2.579 1.00 91.94 92 PRO A CA 1
ATOM 722 C C . PRO A 1 92 ? 0.876 4.804 -3.740 1.00 91.94 92 PRO A C 1
ATOM 724 O O . PRO A 1 92 ? 0.309 3.715 -3.717 1.00 91.94 92 PRO A O 1
ATOM 727 N N . CYS A 1 93 ? 1.680 5.156 -4.752 1.00 94.81 93 CYS A N 1
ATOM 728 C CA . CYS A 1 93 ? 1.964 4.262 -5.877 1.00 94.81 93 CYS A CA 1
ATOM 729 C C . CYS A 1 93 ? 2.822 3.067 -5.452 1.00 94.81 93 CYS A C 1
ATOM 731 O O . CYS A 1 93 ? 2.543 1.946 -5.875 1.00 94.81 93 CYS A O 1
ATOM 733 N N . VAL A 1 94 ? 3.831 3.294 -4.609 1.00 95.12 94 VAL A N 1
ATOM 734 C CA . VAL A 1 94 ? 4.724 2.244 -4.099 1.00 95.12 94 VAL A CA 1
ATOM 735 C C . VAL A 1 94 ? 3.969 1.284 -3.172 1.00 95.12 94 VAL A C 1
ATOM 737 O O . VAL A 1 94 ? 4.022 0.070 -3.368 1.00 95.12 94 VAL A O 1
ATOM 740 N N . VAL A 1 95 ? 3.156 1.806 -2.246 1.00 95.00 95 VAL A N 1
ATOM 741 C CA . VAL A 1 95 ? 2.264 0.987 -1.401 1.00 95.00 95 VAL A CA 1
ATOM 742 C C . VAL A 1 95 ? 1.256 0.207 -2.244 1.00 95.00 95 VAL A C 1
ATOM 744 O O . VAL A 1 95 ? 0.999 -0.966 -1.965 1.00 95.00 95 VAL A O 1
ATOM 747 N N . ARG A 1 96 ? 0.696 0.824 -3.295 1.00 96.56 96 ARG A N 1
ATOM 748 C CA . ARG A 1 96 ? -0.203 0.139 -4.230 1.00 96.56 96 ARG A CA 1
ATOM 749 C C . ARG A 1 96 ? 0.492 -1.039 -4.908 1.00 96.56 96 ARG A C 1
ATOM 751 O O . ARG A 1 96 ? -0.093 -2.112 -4.929 1.00 96.56 96 ARG A O 1
ATOM 758 N N . ARG A 1 97 ? 1.731 -0.889 -5.391 1.00 97.06 97 ARG A N 1
ATOM 759 C CA . ARG A 1 97 ? 2.475 -1.987 -6.047 1.00 97.06 97 ARG A CA 1
ATOM 760 C C . ARG A 1 97 ? 2.641 -3.194 -5.124 1.00 97.06 97 ARG A C 1
ATOM 762 O O . ARG A 1 97 ? 2.336 -4.310 -5.536 1.00 97.06 97 ARG A O 1
ATOM 769 N N . ALA A 1 98 ? 3.015 -2.961 -3.867 1.00 97.12 98 ALA A N 1
ATOM 770 C CA . ALA A 1 98 ? 3.081 -4.021 -2.863 1.00 97.12 98 ALA A CA 1
ATOM 771 C C . ALA A 1 98 ? 1.705 -4.651 -2.578 1.00 97.12 98 ALA A C 1
ATOM 773 O O . ALA A 1 98 ? 1.581 -5.871 -2.491 1.00 97.12 98 ALA A O 1
ATOM 774 N N . SER A 1 99 ? 0.652 -3.832 -2.498 1.00 98.00 99 SER A N 1
ATOM 775 C CA . SER A 1 99 ? -0.718 -4.300 -2.235 1.00 98.00 99 SER A CA 1
ATOM 776 C C . SER A 1 99 ? -1.275 -5.160 -3.375 1.00 98.00 99 SER A C 1
ATOM 778 O O . SER A 1 99 ? -1.893 -6.191 -3.133 1.00 98.00 99 SER A O 1
ATOM 780 N N . ILE A 1 100 ? -1.019 -4.759 -4.621 1.00 98.00 100 ILE A N 1
ATOM 781 C CA . ILE A 1 100 ? -1.401 -5.475 -5.844 1.00 98.00 100 ILE A CA 1
ATOM 782 C C . ILE A 1 100 ? -0.660 -6.806 -5.949 1.00 98.00 100 ILE A C 1
ATOM 784 O O . ILE A 1 100 ? -1.256 -7.818 -6.320 1.00 98.00 100 ILE A O 1
ATOM 788 N N . HIS A 1 101 ? 0.628 -6.811 -5.596 1.00 98.06 101 HIS A N 1
ATOM 789 C CA . HIS A 1 101 ? 1.419 -8.029 -5.517 1.00 98.06 101 HIS A CA 1
ATOM 790 C C . HIS A 1 101 ? 0.836 -9.010 -4.494 1.00 98.06 101 HIS A C 1
ATOM 792 O O . HIS A 1 101 ? 0.531 -10.140 -4.862 1.00 98.06 101 HIS A O 1
ATOM 798 N N . TYR A 1 102 ? 0.598 -8.563 -3.256 1.00 98.44 102 TYR A N 1
ATOM 799 C CA . TYR A 1 102 ? -0.024 -9.386 -2.215 1.00 98.44 102 TYR A CA 1
ATOM 800 C C . TYR A 1 102 ? -1.402 -9.925 -2.631 1.00 98.44 102 TYR A C 1
ATOM 802 O O . TYR A 1 102 ? -1.761 -11.061 -2.328 1.00 98.44 102 TYR A O 1
ATOM 810 N N . ALA A 1 103 ? -2.176 -9.122 -3.365 1.00 97.75 103 ALA A N 1
ATOM 811 C CA . ALA A 1 103 ? -3.495 -9.509 -3.838 1.00 97.75 103 ALA A CA 1
ATOM 812 C C . ALA A 1 103 ? -3.483 -10.541 -4.983 1.00 97.75 103 ALA A C 1
ATOM 814 O O . ALA A 1 103 ? -4.542 -11.077 -5.299 1.00 97.75 103 ALA A O 1
ATOM 815 N N . ASN A 1 104 ? -2.324 -10.852 -5.581 1.00 96.56 104 ASN A N 1
ATOM 816 C CA . ASN A 1 104 ? -2.186 -11.608 -6.836 1.00 96.56 104 ASN A CA 1
ATOM 817 C C . ASN A 1 104 ? -2.889 -10.943 -8.035 1.00 96.56 104 ASN A C 1
ATOM 819 O O . ASN A 1 104 ? -3.397 -11.619 -8.923 1.00 96.56 104 ASN A O 1
ATOM 823 N N . LEU A 1 105 ? -2.900 -9.607 -8.082 1.00 96.94 105 LEU A N 1
ATOM 824 C CA . LEU A 1 105 ? -3.599 -8.822 -9.112 1.00 96.94 105 LEU A CA 1
ATOM 825 C C . LEU A 1 105 ? -2.641 -8.062 -10.038 1.00 96.94 105 LEU A C 1
ATOM 827 O O . LEU A 1 105 ? -3.016 -7.054 -10.632 1.00 96.94 105 LEU A O 1
ATOM 831 N N . TRP A 1 106 ? -1.397 -8.530 -10.156 1.00 95.25 106 TRP A N 1
ATOM 832 C CA . TRP A 1 106 ? -0.335 -7.839 -10.895 1.00 95.25 106 TRP A CA 1
ATOM 833 C C . TRP A 1 106 ? -0.710 -7.515 -12.342 1.00 95.25 106 TRP A C 1
ATOM 835 O O . TRP A 1 106 ? -0.522 -6.385 -12.787 1.00 95.25 106 TRP A O 1
ATOM 845 N N . ASP A 1 107 ? -1.302 -8.483 -13.039 1.00 94.50 107 ASP A N 1
ATOM 846 C CA . ASP A 1 107 ? -1.674 -8.353 -14.451 1.00 94.50 107 ASP A CA 1
ATOM 847 C C . ASP A 1 107 ? -3.014 -7.618 -14.652 1.00 94.50 107 ASP A C 1
ATOM 849 O O . ASP A 1 107 ? -3.434 -7.371 -15.781 1.00 94.50 107 ASP A O 1
ATOM 853 N N . HIS A 1 108 ? -3.677 -7.228 -13.557 1.00 95.19 108 HIS A N 1
ATOM 854 C CA . HIS A 1 108 ? -4.933 -6.475 -13.557 1.00 95.19 108 HIS A CA 1
ATOM 855 C C . HIS A 1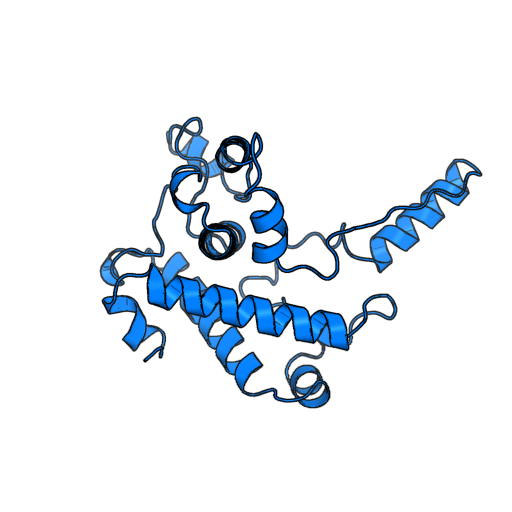 108 ? -4.751 -4.984 -13.227 1.00 95.19 108 HIS A C 1
ATOM 857 O O . HIS A 1 108 ? -5.729 -4.230 -13.217 1.00 95.19 108 HIS A O 1
ATOM 863 N N . ASP A 1 109 ? -3.524 -4.535 -12.948 1.00 95.25 109 ASP A N 1
ATOM 864 C CA . ASP A 1 109 ? -3.245 -3.145 -12.590 1.00 95.25 109 ASP A CA 1
ATOM 865 C C . ASP A 1 109 ? -3.076 -2.226 -13.815 1.00 95.25 109 ASP A C 1
ATOM 867 O O . ASP A 1 109 ? -2.839 -2.658 -14.944 1.00 95.25 109 ASP A O 1
ATOM 871 N N . ALA A 1 110 ? -3.217 -0.917 -13.600 1.00 93.44 110 ALA A N 1
ATOM 872 C CA . ALA A 1 110 ? -2.966 0.094 -14.623 1.00 93.44 110 ALA A CA 1
ATOM 873 C C . ALA A 1 110 ? -1.462 0.284 -14.868 1.00 93.44 110 ALA A C 1
ATOM 875 O O . ALA A 1 110 ? -0.638 -0.058 -14.022 1.00 93.44 110 ALA A O 1
ATOM 876 N N . LYS A 1 111 ? -1.081 0.907 -15.995 1.00 94.62 111 LYS A N 1
ATOM 877 C CA . LYS A 1 111 ? 0.334 1.206 -16.258 1.00 94.62 111 LYS A CA 1
ATOM 878 C C . LYS A 1 111 ? 0.856 2.330 -15.368 1.00 94.62 111 LYS A C 1
ATOM 880 O O . LYS A 1 111 ? 0.140 3.276 -15.015 1.00 94.62 111 LYS A O 1
ATOM 885 N N . TYR A 1 112 ? 2.144 2.222 -15.071 1.00 95.69 112 TYR A N 1
ATOM 886 C CA . TYR A 1 112 ? 2.914 3.166 -14.279 1.00 95.69 112 TYR A CA 1
ATOM 887 C C . TYR A 1 112 ? 3.889 3.911 -15.193 1.00 95.69 112 TYR A C 1
ATOM 889 O O . TYR A 1 112 ? 4.455 3.319 -16.108 1.00 95.69 112 TYR A O 1
ATOM 897 N N . ALA A 1 113 ? 4.083 5.210 -14.963 1.00 94.69 113 ALA A N 1
ATOM 898 C CA . ALA A 1 113 ? 5.020 6.018 -15.742 1.00 94.69 113 ALA A CA 1
ATOM 899 C C . ALA A 1 113 ? 6.481 5.651 -15.444 1.00 94.69 113 ALA A C 1
ATOM 901 O O . ALA A 1 113 ? 7.346 5.783 -16.309 1.00 94.69 113 ALA A O 1
ATOM 902 N N . LYS A 1 114 ? 6.752 5.208 -14.213 1.00 95.00 114 LYS A N 1
ATOM 903 C CA . LYS A 1 114 ? 8.060 4.766 -13.730 1.00 95.00 114 LYS A CA 1
ATOM 904 C C . LYS A 1 114 ? 7.892 3.473 -12.952 1.00 95.00 114 LYS A C 1
ATOM 906 O O . LYS A 1 114 ? 6.893 3.302 -12.254 1.00 95.00 114 LYS A O 1
ATOM 911 N N . ASP A 1 115 ? 8.872 2.588 -13.070 1.00 94.44 115 ASP A N 1
ATOM 912 C CA . ASP A 1 115 ? 8.842 1.299 -12.400 1.00 94.44 115 ASP A CA 1
ATOM 913 C C . ASP A 1 115 ? 9.895 1.222 -11.295 1.00 94.44 115 ASP A C 1
ATOM 915 O O . ASP A 1 115 ? 11.095 1.264 -11.551 1.00 94.44 115 ASP A O 1
ATOM 919 N N . ILE A 1 116 ? 9.424 1.095 -10.058 1.00 93.12 116 ILE A N 1
ATOM 920 C CA . ILE A 1 116 ? 10.265 0.935 -8.864 1.00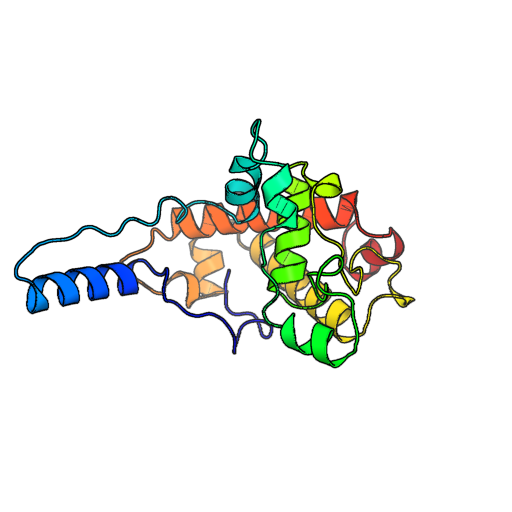 93.12 116 ILE A CA 1
ATOM 921 C C . ILE A 1 116 ? 10.782 -0.495 -8.691 1.00 93.12 116 ILE A C 1
ATOM 923 O O . ILE A 1 116 ? 11.553 -0.748 -7.772 1.00 93.12 116 ILE A O 1
ATOM 927 N N . THR A 1 117 ? 10.368 -1.425 -9.559 1.00 93.56 117 THR A N 1
ATOM 928 C CA . THR A 1 117 ? 10.942 -2.775 -9.630 1.00 93.56 117 THR A CA 1
ATOM 929 C C . THR A 1 117 ? 12.073 -2.910 -10.650 1.00 93.56 117 THR A C 1
ATOM 931 O O . THR A 1 117 ? 12.653 -3.984 -10.754 1.00 93.56 117 THR A O 1
ATOM 934 N N . ALA A 1 118 ? 12.410 -1.843 -11.380 1.00 94.38 118 ALA A N 1
ATOM 935 C CA . ALA A 1 118 ? 13.503 -1.827 -12.353 1.00 94.38 118 ALA A CA 1
ATOM 936 C C . ALA A 1 118 ? 14.896 -1.914 -11.682 1.00 94.38 118 ALA A C 1
ATOM 938 O O . ALA A 1 118 ? 15.005 -1.647 -10.485 1.00 94.38 118 ALA A O 1
ATOM 939 N N . PRO A 1 119 ? 15.979 -2.214 -12.431 1.00 92.88 119 PRO A N 1
ATOM 940 C CA . PRO A 1 119 ? 17.344 -2.162 -11.903 1.00 92.88 119 PRO A CA 1
ATOM 941 C C . PRO A 1 119 ? 17.647 -0.845 -11.183 1.00 92.88 119 PRO A C 1
ATOM 943 O O . PRO A 1 119 ? 17.206 0.212 -11.640 1.00 92.88 119 PRO A O 1
ATOM 946 N N . TYR A 1 120 ? 18.449 -0.880 -10.113 1.00 89.31 120 TYR A N 1
ATOM 947 C CA . TYR A 1 120 ? 18.705 0.284 -9.245 1.00 89.31 120 TYR A CA 1
ATOM 948 C C . TYR A 1 120 ? 19.080 1.564 -10.011 1.00 89.31 120 TYR A C 1
ATOM 950 O O . TYR A 1 120 ? 18.550 2.638 -9.733 1.00 89.31 120 TYR A O 1
ATOM 958 N N . GLN A 1 121 ? 19.942 1.446 -11.022 1.00 90.12 121 GLN A N 1
ATOM 959 C CA . GLN A 1 121 ? 20.389 2.560 -11.869 1.00 90.12 121 GLN A CA 1
ATOM 960 C C . GLN A 1 121 ? 19.278 3.206 -12.717 1.00 90.12 121 GLN A C 1
ATOM 962 O O . GLN A 1 121 ? 19.405 4.360 -13.118 1.00 90.12 121 GLN A O 1
ATOM 967 N N . ASN A 1 122 ? 18.187 2.479 -12.971 1.00 93.75 122 ASN A N 1
ATOM 968 C CA . ASN A 1 122 ? 17.048 2.931 -13.770 1.00 93.75 122 ASN A CA 1
ATOM 969 C C . ASN A 1 122 ? 15.931 3.542 -12.910 1.00 93.75 122 ASN A C 1
ATOM 971 O O . ASN A 1 122 ? 14.990 4.122 -13.457 1.00 93.75 122 ASN A O 1
ATOM 975 N N . ILE A 1 123 ? 16.015 3.422 -11.580 1.00 93.62 123 ILE A N 1
ATOM 976 C CA . ILE A 1 123 ? 15.051 4.039 -10.671 1.00 93.62 123 ILE A CA 1
ATOM 977 C C . ILE A 1 123 ? 15.449 5.505 -10.433 1.00 93.62 123 ILE A C 1
ATOM 979 O O . ILE A 1 123 ? 16.566 5.781 -9.976 1.00 93.62 123 ILE A O 1
ATOM 983 N N . PRO A 1 124 ? 14.535 6.462 -10.678 1.00 93.94 124 PRO A N 1
ATOM 984 C CA . PRO A 1 124 ? 14.746 7.869 -10.347 1.00 93.94 124 PRO A CA 1
ATOM 985 C C . PRO A 1 124 ? 15.156 8.074 -8.884 1.00 93.94 124 PRO A C 1
ATOM 987 O O . PRO A 1 124 ? 14.772 7.304 -8.001 1.00 93.94 124 PRO A O 1
ATOM 990 N N . GLU A 1 125 ? 15.958 9.104 -8.621 1.00 91.81 125 GLU A N 1
ATOM 991 C CA . GLU A 1 125 ? 16.536 9.367 -7.297 1.00 91.81 125 GLU A CA 1
ATOM 992 C C . GLU A 1 125 ? 15.468 9.468 -6.200 1.00 91.81 125 GLU A C 1
ATOM 994 O O . GLU A 1 125 ? 15.618 8.881 -5.131 1.00 91.81 125 GLU A O 1
ATOM 999 N N . GLU A 1 126 ? 14.357 10.141 -6.483 1.00 90.19 126 GLU A N 1
ATOM 1000 C CA . GLU A 1 126 ? 13.218 10.272 -5.581 1.00 90.19 126 GLU A CA 1
ATOM 1001 C C . GLU A 1 126 ? 12.573 8.919 -5.240 1.00 90.19 126 GLU A C 1
ATOM 1003 O O . GLU A 1 126 ? 12.206 8.679 -4.091 1.00 90.19 126 GLU A O 1
ATOM 1008 N N . GLY A 1 127 ? 12.503 8.001 -6.210 1.00 91.00 127 GLY A N 1
ATOM 1009 C CA . GLY A 1 127 ? 11.999 6.646 -5.993 1.00 91.00 127 GLY A CA 1
ATOM 1010 C C . GLY A 1 127 ? 12.953 5.822 -5.137 1.00 91.00 127 GLY A C 1
ATOM 1011 O O . GLY A 1 127 ? 12.513 5.113 -4.235 1.00 91.00 127 GLY A O 1
ATOM 1012 N N . ARG A 1 128 ? 14.264 5.958 -5.373 1.00 90.69 128 ARG A N 1
ATOM 1013 C CA . ARG A 1 128 ? 15.294 5.301 -4.558 1.00 90.69 128 ARG A CA 1
ATOM 1014 C C . ARG A 1 128 ? 15.235 5.775 -3.111 1.00 90.69 128 ARG A C 1
ATOM 1016 O O . ARG A 1 128 ? 15.148 4.935 -2.224 1.00 90.69 128 ARG A O 1
ATOM 1023 N N . LYS A 1 129 ? 15.215 7.092 -2.872 1.00 89.94 129 LYS A N 1
ATOM 1024 C CA . LYS A 1 129 ? 15.099 7.678 -1.523 1.00 89.94 129 LYS A CA 1
ATOM 1025 C C . LYS A 1 129 ? 13.888 7.130 -0.774 1.00 89.94 129 LYS A C 1
ATOM 1027 O O . LYS A 1 129 ? 14.036 6.632 0.336 1.00 89.94 129 LYS A O 1
ATOM 1032 N N . LEU A 1 130 ? 12.723 7.120 -1.422 1.00 90.31 130 LEU A N 1
ATOM 1033 C CA . LEU A 1 130 ? 11.513 6.564 -0.827 1.00 90.31 130 LEU A CA 1
ATOM 1034 C C . LEU A 1 130 ? 11.655 5.071 -0.491 1.00 90.31 130 LEU A C 1
ATOM 1036 O O . LEU A 1 130 ? 11.234 4.651 0.582 1.00 90.31 130 LEU A O 1
ATOM 1040 N N . LEU A 1 131 ? 12.233 4.262 -1.386 1.00 90.69 131 LEU A N 1
ATOM 1041 C CA . LEU A 1 131 ? 12.468 2.842 -1.111 1.00 90.69 131 LEU A CA 1
ATOM 1042 C C . LEU A 1 131 ? 13.383 2.644 0.101 1.00 90.69 131 LEU A C 1
ATOM 1044 O O . LEU A 1 131 ? 13.064 1.821 0.953 1.00 90.69 131 LEU A O 1
ATOM 1048 N N . PHE A 1 132 ? 14.470 3.412 0.214 1.00 89.50 132 PHE A N 1
ATOM 1049 C CA . PHE A 1 132 ? 15.349 3.359 1.384 1.00 89.50 132 PHE A CA 1
ATOM 1050 C C . PHE A 1 132 ? 14.615 3.728 2.671 1.00 89.50 132 PHE A C 1
ATOM 1052 O O . PHE A 1 132 ? 14.661 2.958 3.623 1.00 89.50 132 PHE A O 1
ATOM 1059 N N . GLU A 1 133 ? 13.874 4.837 2.683 1.00 88.62 133 GLU A N 1
ATOM 1060 C CA . GLU A 1 133 ? 13.107 5.262 3.860 1.00 88.62 133 GLU A CA 1
ATOM 1061 C C . GLU A 1 133 ? 12.088 4.204 4.306 1.00 88.62 133 GLU A C 1
ATOM 1063 O O . GLU A 1 133 ? 11.926 3.948 5.500 1.00 88.62 133 GLU A O 1
ATOM 1068 N N . LEU A 1 134 ? 11.398 3.568 3.353 1.00 89.81 134 LEU A N 1
ATOM 1069 C CA . LEU A 1 134 ? 10.452 2.494 3.649 1.00 89.81 134 LEU A CA 1
ATOM 1070 C C . LEU A 1 134 ? 11.155 1.263 4.217 1.00 89.81 134 LEU A C 1
ATOM 1072 O O . LEU A 1 134 ? 10.668 0.683 5.187 1.00 89.81 134 LEU A O 1
ATOM 1076 N N . MET A 1 135 ? 12.299 0.886 3.650 1.00 89.62 135 MET A N 1
ATOM 1077 C CA . MET A 1 135 ? 13.086 -0.243 4.135 1.00 89.62 135 MET A CA 1
ATOM 1078 C C . MET A 1 135 ? 13.681 0.017 5.521 1.00 89.62 135 MET A C 1
ATOM 1080 O O . MET A 1 135 ? 13.660 -0.878 6.363 1.00 89.62 135 MET A O 1
ATOM 1084 N N . ASP A 1 136 ? 14.153 1.230 5.798 1.00 89.31 136 ASP A N 1
ATOM 1085 C CA . ASP A 1 136 ? 14.638 1.620 7.124 1.00 89.31 136 ASP A CA 1
ATOM 1086 C C . ASP A 1 136 ? 13.524 1.571 8.164 1.00 89.31 136 ASP A C 1
ATOM 1088 O O . ASP A 1 136 ? 13.705 0.989 9.235 1.00 89.31 136 ASP A O 1
ATOM 1092 N N . PHE A 1 137 ? 12.343 2.087 7.821 1.00 88.31 137 PHE A N 1
ATOM 1093 C CA . PHE A 1 137 ? 11.163 1.969 8.667 1.00 88.31 137 PHE A CA 1
ATOM 1094 C C . PHE A 1 137 ? 10.813 0.502 8.963 1.00 88.31 137 PHE A C 1
ATOM 1096 O O . PHE A 1 137 ? 10.561 0.137 10.109 1.00 88.31 137 PHE A O 1
ATOM 1103 N N . MET A 1 138 ? 10.832 -0.361 7.946 1.00 89.50 138 MET A N 1
ATOM 1104 C CA . MET A 1 138 ? 10.551 -1.792 8.106 1.00 89.50 138 MET A CA 1
ATOM 1105 C C . MET A 1 138 ? 11.544 -2.468 9.052 1.00 89.50 138 MET A C 1
ATOM 1107 O O . MET A 1 138 ? 11.124 -3.212 9.933 1.00 89.50 138 MET A O 1
ATOM 1111 N N . ARG A 1 139 ? 12.840 -2.159 8.927 1.00 89.44 139 ARG A N 1
ATOM 1112 C CA . ARG A 1 139 ? 13.877 -2.676 9.834 1.00 89.44 139 ARG A CA 1
ATOM 1113 C C . ARG A 1 139 ? 13.693 -2.200 11.269 1.00 89.44 139 ARG A C 1
ATOM 1115 O O . ARG A 1 139 ? 13.991 -2.949 12.191 1.00 89.44 139 ARG A O 1
ATOM 1122 N N . GLN A 1 140 ? 13.248 -0.961 11.470 1.00 90.00 140 GLN A N 1
ATOM 1123 C CA . GLN A 1 140 ? 12.933 -0.455 12.807 1.00 90.00 140 GLN A CA 1
ATOM 1124 C C . GLN A 1 140 ? 11.755 -1.229 13.410 1.00 90.00 140 GLN A C 1
ATOM 1126 O O . GLN A 1 140 ? 11.853 -1.678 14.544 1.00 90.00 140 GLN A O 1
ATOM 1131 N N . ILE A 1 141 ? 10.700 -1.495 12.631 1.00 90.38 141 ILE A N 1
ATOM 1132 C CA . ILE A 1 141 ? 9.571 -2.320 13.088 1.00 90.38 141 ILE A CA 1
ATOM 1133 C C . ILE A 1 141 ? 9.997 -3.753 13.434 1.00 90.38 141 ILE A C 1
ATOM 1135 O O . ILE A 1 141 ? 9.521 -4.286 14.432 1.00 90.38 141 ILE A O 1
ATOM 1139 N N . ASP A 1 142 ? 10.904 -4.372 12.672 1.00 91.06 142 ASP A N 1
ATOM 1140 C CA . ASP A 1 142 ? 11.399 -5.723 12.991 1.00 91.06 142 ASP A CA 1
ATOM 1141 C C . ASP A 1 142 ? 12.139 -5.791 14.331 1.00 91.06 142 ASP A C 1
ATOM 1143 O O . ASP A 1 142 ? 12.134 -6.828 14.993 1.00 91.06 142 ASP A O 1
ATOM 1147 N N . LYS A 1 143 ? 12.793 -4.692 14.725 1.00 91.69 143 LYS A N 1
ATOM 1148 C CA . LYS A 1 143 ? 13.494 -4.578 16.010 1.00 91.69 143 LYS A CA 1
ATOM 1149 C C . LYS A 1 143 ? 12.541 -4.403 17.191 1.00 91.69 143 LYS A C 1
ATOM 1151 O O . LYS A 1 143 ? 13.000 -4.486 18.324 1.00 91.69 143 LYS A O 1
ATOM 1156 N N . CYS A 1 144 ? 11.250 -4.186 16.942 1.00 91.25 144 CYS A N 1
ATOM 1157 C CA . CYS A 1 144 ? 10.220 -4.059 17.964 1.00 91.25 144 CYS A CA 1
ATOM 1158 C C . CYS A 1 144 ? 9.454 -5.391 18.107 1.00 91.25 144 CYS A C 1
ATOM 1160 O O . CYS A 1 144 ? 8.477 -5.631 17.385 1.00 91.25 144 CYS A O 1
ATOM 1162 N N . PRO A 1 145 ? 9.848 -6.299 19.019 1.00 88.75 145 PRO A N 1
ATOM 1163 C CA . PRO A 1 145 ? 9.073 -7.510 19.264 1.00 88.75 145 PRO A CA 1
ATOM 1164 C C . PRO A 1 145 ? 7.731 -7.191 19.936 1.00 88.75 145 PRO A C 1
ATOM 1166 O O . PRO A 1 145 ? 6.711 -7.788 19.568 1.00 88.75 145 PRO A O 1
ATOM 1169 N N . THR A 1 146 ? 7.706 -6.225 20.857 1.00 89.81 146 THR A N 1
ATOM 1170 C CA . THR A 1 146 ? 6.540 -5.898 21.686 1.00 89.81 146 THR A CA 1
ATOM 1171 C C . THR A 1 146 ? 5.905 -4.555 21.333 1.00 89.81 146 THR A C 1
ATOM 1173 O O . THR A 1 146 ? 6.436 -3.767 20.547 1.00 89.81 146 THR A O 1
ATOM 1176 N N . LEU A 1 147 ? 4.720 -4.320 21.902 1.00 85.50 147 LEU A N 1
ATOM 1177 C CA . LEU A 1 147 ? 4.011 -3.055 21.760 1.00 85.50 147 LEU A CA 1
ATOM 1178 C C . LEU A 1 147 ? 4.759 -1.905 22.460 1.00 85.50 147 LEU A C 1
ATOM 1180 O O . LEU A 1 147 ? 4.817 -0.801 21.931 1.00 85.50 147 LEU A O 1
ATOM 1184 N N . ASP A 1 148 ? 5.399 -2.179 23.595 1.00 87.12 148 ASP A N 1
ATOM 1185 C CA . ASP A 1 148 ? 6.174 -1.173 24.326 1.00 87.12 148 ASP A CA 1
ATOM 1186 C C . ASP A 1 148 ? 7.401 -0.722 23.522 1.00 87.12 148 ASP A C 1
ATOM 1188 O O . ASP A 1 148 ? 7.705 0.470 23.462 1.00 87.12 148 ASP A O 1
ATOM 1192 N N . ASP A 1 149 ? 8.063 -1.649 22.820 1.00 88.00 149 ASP A N 1
ATOM 1193 C CA . ASP A 1 149 ? 9.202 -1.318 21.956 1.00 88.00 149 ASP A CA 1
ATOM 1194 C C . ASP A 1 149 ? 8.788 -0.378 20.820 1.00 88.00 149 ASP A C 1
ATOM 1196 O O . ASP A 1 149 ? 9.460 0.620 20.555 1.00 88.00 149 ASP A O 1
ATOM 1200 N N . VAL A 1 150 ? 7.665 -0.675 20.150 1.00 85.50 150 VAL A N 1
ATOM 1201 C CA . VAL A 1 150 ? 7.186 0.169 19.047 1.00 85.50 150 VAL A CA 1
ATOM 1202 C C . VAL A 1 150 ? 6.673 1.512 19.555 1.00 85.50 150 VAL A C 1
ATOM 1204 O O . VAL A 1 150 ? 6.782 2.501 18.842 1.00 85.50 150 VAL A O 1
ATOM 1207 N N . PHE A 1 151 ? 6.139 1.581 20.773 1.00 83.25 151 PHE A N 1
ATOM 1208 C CA . PHE A 1 151 ? 5.717 2.840 21.383 1.00 83.25 151 PHE A CA 1
ATOM 1209 C C . PHE A 1 151 ? 6.892 3.747 21.723 1.00 83.25 151 PHE A C 1
ATOM 1211 O O . PHE A 1 151 ? 6.829 4.942 21.438 1.00 83.25 151 PHE A O 1
ATOM 1218 N N . ASN A 1 152 ? 7.957 3.187 22.296 1.00 84.88 152 ASN A N 1
ATOM 1219 C CA . ASN A 1 152 ? 9.163 3.942 22.622 1.00 84.88 152 ASN A CA 1
ATOM 1220 C C . ASN A 1 152 ? 9.824 4.509 21.360 1.00 84.88 152 ASN A C 1
ATOM 1222 O O . ASN A 1 152 ? 10.230 5.669 21.346 1.00 84.88 152 ASN A O 1
ATOM 1226 N N . GLU A 1 153 ? 9.882 3.713 20.291 1.00 83.50 153 GLU A N 1
ATOM 1227 C CA . GLU A 1 153 ? 10.480 4.129 19.017 1.00 83.50 153 GLU A CA 1
ATOM 1228 C C . GLU A 1 153 ? 9.552 5.051 18.207 1.00 83.50 153 GLU A C 1
ATOM 1230 O O . GLU A 1 153 ? 9.985 6.004 17.558 1.00 83.50 153 GLU A O 1
ATOM 1235 N N . PHE A 1 154 ? 8.244 4.788 18.247 1.00 82.00 154 PHE A N 1
ATOM 1236 C CA . PHE A 1 154 ? 7.233 5.485 17.460 1.00 82.00 154 PHE A CA 1
ATOM 1237 C C . PHE A 1 154 ? 6.037 5.905 18.332 1.00 82.00 154 PHE A C 1
ATOM 1239 O O . PHE A 1 154 ? 4.954 5.311 18.227 1.00 82.00 154 PHE A O 1
ATOM 1246 N N . PRO A 1 155 ? 6.158 7.003 19.104 1.00 76.88 155 PRO A N 1
ATOM 1247 C CA . PRO A 1 155 ? 5.090 7.503 19.977 1.00 76.88 155 PRO A CA 1
ATOM 1248 C C . PRO A 1 155 ? 3.763 7.780 19.256 1.00 76.88 155 PRO A C 1
ATOM 1250 O O . PRO A 1 155 ? 2.699 7.805 19.856 1.00 76.88 155 PRO A O 1
ATOM 1253 N N . GLN A 1 156 ? 3.782 7.947 17.936 1.00 71.56 156 GLN A N 1
ATOM 1254 C CA . GLN A 1 156 ? 2.597 8.067 17.090 1.00 71.56 156 GLN A CA 1
ATOM 1255 C C . GLN A 1 156 ? 1.667 6.844 17.110 1.00 71.56 156 GLN A C 1
ATOM 1257 O O . GLN A 1 156 ? 0.513 6.982 16.715 1.00 71.56 156 GLN A O 1
ATOM 1262 N N . PHE A 1 157 ? 2.126 5.670 17.552 1.00 71.25 157 PHE A N 1
ATOM 1263 C CA . PHE A 1 157 ? 1.239 4.535 17.836 1.00 71.25 157 PHE A CA 1
ATOM 1264 C C . PHE A 1 157 ? 0.397 4.740 19.106 1.00 71.25 157 PHE A C 1
ATOM 1266 O O . PHE A 1 157 ? -0.624 4.078 19.253 1.00 71.25 157 PHE A O 1
ATOM 1273 N N . PHE A 1 158 ? 0.793 5.668 19.983 1.00 65.31 158 PHE A N 1
ATOM 1274 C CA . PHE A 1 158 ? 0.061 6.071 21.187 1.00 65.31 158 PHE A CA 1
ATOM 1275 C C . PHE A 1 158 ? -1.016 7.132 20.901 1.00 65.31 158 PHE A C 1
ATOM 1277 O O . PHE A 1 158 ? -1.828 7.469 21.761 1.00 65.31 158 PHE A O 1
ATOM 1284 N N . LEU A 1 159 ? -1.039 7.698 19.690 1.00 57.97 159 LEU A N 1
ATOM 1285 C CA . LEU A 1 159 ? -2.008 8.726 19.340 1.00 57.97 159 LEU A CA 1
ATOM 1286 C C . LEU A 1 159 ? -3.374 8.084 19.064 1.00 57.97 159 LEU A C 1
ATOM 1288 O O . LEU A 1 159 ? -3.669 7.742 17.923 1.00 57.97 159 LEU A O 1
ATOM 1292 N N . GLN A 1 160 ? -4.208 8.084 20.108 1.00 55.34 160 GLN A N 1
ATOM 1293 C CA . GLN A 1 160 ? -5.675 8.225 20.119 1.00 55.34 160 GLN A CA 1
ATOM 1294 C C . GLN A 1 160 ? -6.435 7.024 20.703 1.00 55.34 160 GLN A C 1
ATOM 1296 O O . GLN A 1 160 ? -6.325 5.899 20.231 1.00 55.34 160 GLN A O 1
ATOM 1301 N N . GLU A 1 161 ? -7.294 7.330 21.683 1.00 57.69 161 GLU A N 1
ATOM 1302 C CA . GLU A 1 161 ? -8.196 6.433 22.435 1.00 57.69 161 GLU A CA 1
ATOM 1303 C C . GLU A 1 161 ? -9.156 5.606 21.553 1.00 57.69 161 GLU A C 1
ATOM 1305 O O . GLU A 1 161 ? -9.837 4.704 22.033 1.00 57.69 161 GLU A O 1
ATOM 1310 N N . ASP A 1 162 ? -9.208 5.905 20.254 1.00 65.94 162 ASP A N 1
ATOM 1311 C CA . ASP A 1 162 ? -10.193 5.382 19.312 1.00 65.94 162 ASP A CA 1
ATOM 1312 C C . ASP A 1 162 ? -9.646 4.295 18.364 1.00 65.94 162 ASP A C 1
ATOM 1314 O O . ASP A 1 162 ? -10.379 3.836 17.485 1.00 65.94 162 ASP A O 1
ATOM 1318 N N . ALA A 1 163 ? -8.377 3.892 18.498 1.00 71.94 163 ALA A N 1
ATOM 1319 C CA . ALA A 1 163 ? -7.780 2.791 17.739 1.00 71.94 163 ALA A CA 1
ATOM 1320 C C . ALA A 1 163 ? -7.029 1.834 18.674 1.00 71.94 163 ALA A C 1
ATOM 1322 O O . ALA A 1 163 ? -6.180 2.266 19.447 1.00 71.94 163 ALA A O 1
ATOM 1323 N N . ASP A 1 164 ? -7.313 0.531 18.578 1.00 81.75 164 ASP A N 1
ATOM 1324 C CA . ASP A 1 164 ? -6.612 -0.480 19.373 1.00 81.75 164 ASP A CA 1
ATOM 1325 C C . ASP A 1 164 ? -5.133 -0.556 18.938 1.00 81.75 164 ASP A C 1
ATOM 1327 O O . ASP A 1 164 ? -4.840 -0.942 17.795 1.00 81.75 164 ASP A O 1
ATOM 1331 N N . PRO A 1 165 ? -4.177 -0.203 19.816 1.00 82.06 165 PRO A N 1
ATOM 1332 C CA . PRO A 1 165 ? -2.767 -0.197 19.461 1.00 82.06 165 PRO A CA 1
ATOM 1333 C C . PRO A 1 165 ? -2.224 -1.601 19.167 1.00 82.06 165 PRO A C 1
ATOM 1335 O O . PRO A 1 165 ? -1.327 -1.738 18.331 1.00 82.06 165 PRO A O 1
ATOM 1338 N N . VAL A 1 166 ? -2.789 -2.654 19.771 1.00 86.19 166 VAL A N 1
ATOM 1339 C CA . VAL A 1 166 ? -2.433 -4.049 19.469 1.00 86.19 166 VAL A CA 1
ATOM 1340 C C . VAL A 1 166 ? -2.827 -4.375 18.031 1.00 86.19 166 VAL A C 1
ATOM 1342 O O . VAL A 1 166 ? -2.012 -4.890 17.258 1.00 86.19 166 VAL A O 1
ATOM 1345 N N . GLN A 1 167 ? -4.050 -4.013 17.636 1.00 85.50 167 GLN A N 1
ATOM 1346 C CA . GLN A 1 167 ? -4.535 -4.185 16.269 1.00 85.50 167 GLN A CA 1
ATOM 1347 C C . GLN A 1 167 ? -3.699 -3.378 15.264 1.00 85.50 167 GLN A C 1
ATOM 1349 O O . GLN A 1 167 ? -3.299 -3.910 14.224 1.00 85.50 167 GLN A O 1
ATOM 1354 N N . LEU A 1 168 ? -3.392 -2.114 15.573 1.00 84.81 168 LEU A N 1
ATOM 1355 C CA . LEU A 1 168 ? -2.605 -1.224 14.717 1.00 84.81 168 LEU A CA 1
ATOM 1356 C C . LEU A 1 168 ? -1.172 -1.735 14.522 1.00 84.81 168 LEU A C 1
ATOM 1358 O O . LEU A 1 168 ? -0.638 -1.703 13.404 1.00 84.81 168 LEU A O 1
ATOM 1362 N N . PHE A 1 169 ? -0.548 -2.228 15.590 1.00 88.31 169 PHE A N 1
ATOM 1363 C CA . PHE A 1 169 ? 0.785 -2.810 15.526 1.00 88.31 169 PHE A CA 1
ATOM 1364 C C . PHE A 1 169 ? 0.788 -4.123 14.748 1.00 88.31 169 PHE A C 1
ATOM 1366 O O . PHE A 1 169 ? 1.589 -4.281 13.825 1.00 88.31 169 PHE A O 1
ATOM 1373 N N . GLY A 1 170 ? -0.167 -5.015 15.022 1.00 91.06 170 GLY A N 1
ATOM 1374 C CA . GLY A 1 170 ? -0.342 -6.258 14.273 1.00 91.06 170 GLY A CA 1
ATOM 1375 C C . GLY A 1 170 ? -0.550 -6.009 12.777 1.00 91.06 170 GLY A C 1
ATOM 1376 O O . GLY A 1 170 ? 0.106 -6.634 11.946 1.00 91.06 170 GLY A O 1
ATOM 1377 N N . MET A 1 171 ? -1.400 -5.045 12.414 1.00 91.25 171 MET A N 1
ATOM 1378 C CA . MET A 1 171 ? -1.592 -4.624 11.022 1.00 91.25 171 MET A CA 1
ATOM 1379 C C . MET A 1 171 ? -0.304 -4.054 10.414 1.00 91.25 171 MET A C 1
ATOM 1381 O O . MET A 1 171 ? -0.005 -4.316 9.248 1.00 91.25 171 MET A O 1
ATOM 1385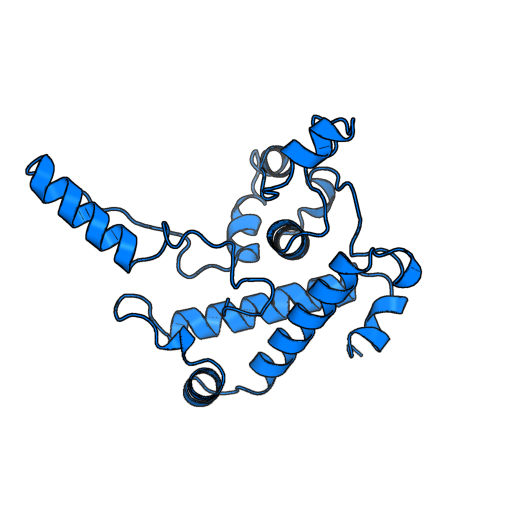 N N . THR A 1 172 ? 0.484 -3.299 11.183 1.00 90.44 172 THR A N 1
ATOM 1386 C CA . THR A 1 172 ? 1.759 -2.756 10.697 1.00 90.44 172 THR A CA 1
ATOM 1387 C C . THR A 1 172 ? 2.772 -3.861 10.415 1.00 90.44 172 THR A C 1
ATOM 1389 O O . THR A 1 172 ? 3.374 -3.829 9.344 1.00 90.44 172 THR A O 1
ATOM 1392 N N . LYS A 1 173 ? 2.908 -4.868 11.289 1.00 93.00 173 LYS A N 1
ATOM 1393 C CA . LYS A 1 173 ? 3.779 -6.032 11.037 1.00 93.00 173 LYS A CA 1
ATOM 1394 C C . LYS A 1 173 ? 3.39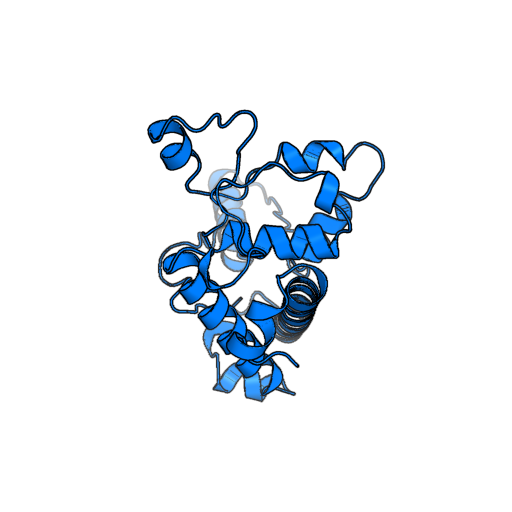2 -6.747 9.742 1.00 93.00 173 LYS A C 1
ATOM 1396 O O . LYS A 1 173 ? 4.226 -6.898 8.856 1.00 93.00 173 LYS A O 1
ATOM 1401 N N . ARG A 1 174 ? 2.097 -7.040 9.556 1.00 96.06 174 ARG A N 1
ATOM 1402 C CA . ARG A 1 174 ? 1.604 -7.646 8.305 1.00 96.06 174 ARG A CA 1
ATOM 1403 C C . ARG A 1 174 ? 1.915 -6.781 7.082 1.00 96.06 174 ARG A C 1
ATOM 1405 O O . ARG A 1 174 ? 2.300 -7.307 6.045 1.00 96.06 174 ARG A O 1
ATOM 1412 N N . HIS A 1 175 ? 1.785 -5.457 7.181 1.00 94.56 175 HIS A N 1
ATOM 1413 C CA . HIS A 1 175 ? 2.138 -4.556 6.082 1.00 94.56 175 HIS A CA 1
ATOM 1414 C C . HIS A 1 175 ? 3.637 -4.592 5.738 1.00 94.56 175 HIS A C 1
ATOM 1416 O O . HIS A 1 175 ? 3.988 -4.581 4.557 1.00 94.56 175 HIS A O 1
ATOM 1422 N N . VAL A 1 176 ? 4.508 -4.649 6.750 1.00 93.94 176 VAL A N 1
ATOM 1423 C CA . VAL A 1 176 ? 5.960 -4.797 6.573 1.00 93.94 176 VAL A CA 1
ATOM 1424 C C . VAL A 1 176 ? 6.279 -6.101 5.837 1.00 93.94 176 VAL A C 1
ATOM 1426 O O . VAL A 1 176 ? 6.991 -6.068 4.831 1.00 93.94 176 VAL A O 1
ATOM 1429 N N . ASP A 1 177 ? 5.688 -7.219 6.261 1.00 95.62 177 ASP A N 1
ATOM 1430 C CA . ASP A 1 177 ? 5.893 -8.530 5.631 1.00 95.62 177 ASP A CA 1
ATOM 1431 C C . ASP A 1 177 ? 5.452 -8.534 4.161 1.00 95.62 177 ASP A C 1
ATOM 1433 O O . ASP A 1 177 ? 6.191 -8.977 3.278 1.00 95.62 177 ASP A O 1
ATOM 1437 N N . GLN A 1 178 ? 4.275 -7.966 3.875 1.00 96.81 178 GLN A N 1
ATOM 1438 C CA . GLN A 1 178 ? 3.750 -7.820 2.513 1.00 96.81 178 GLN A CA 1
ATOM 1439 C C . GLN A 1 178 ? 4.697 -7.027 1.609 1.00 96.81 178 GLN A C 1
ATOM 1441 O O . GLN A 1 178 ? 4.919 -7.395 0.453 1.00 96.81 178 GLN A O 1
ATOM 1446 N N . PHE A 1 179 ? 5.251 -5.927 2.120 1.00 95.06 179 PHE A N 1
ATOM 1447 C CA . PHE A 1 179 ? 6.138 -5.077 1.338 1.00 95.06 179 PHE A CA 1
ATOM 1448 C C . PHE A 1 179 ? 7.486 -5.743 1.070 1.00 95.06 179 PHE A C 1
ATOM 1450 O O . PHE A 1 179 ? 7.973 -5.713 -0.061 1.00 95.06 179 PHE A O 1
ATOM 1457 N N . LYS A 1 180 ? 8.076 -6.390 2.077 1.00 93.56 180 LYS A N 1
ATOM 1458 C CA . LYS A 1 180 ? 9.319 -7.149 1.907 1.00 93.56 180 LYS A CA 1
ATOM 1459 C C . LYS A 1 180 ? 9.155 -8.270 0.890 1.00 93.56 180 LYS A C 1
ATOM 1461 O O . LYS A 1 180 ? 9.985 -8.391 -0.008 1.00 93.56 180 LYS A O 1
ATOM 1466 N N . ALA A 1 181 ? 8.066 -9.038 0.981 1.00 95.50 181 ALA A N 1
ATOM 1467 C CA . ALA A 1 181 ? 7.748 -10.084 0.012 1.00 95.50 181 ALA A CA 1
ATOM 1468 C C . ALA A 1 181 ? 7.662 -9.518 -1.412 1.00 95.50 181 ALA A C 1
ATOM 1470 O O . ALA A 1 181 ? 8.265 -10.071 -2.331 1.00 95.50 181 ALA A O 1
ATOM 1471 N N . PHE A 1 182 ? 7.005 -8.368 -1.579 1.00 95.69 182 PHE A N 1
ATOM 1472 C CA . PHE A 1 182 ? 6.951 -7.660 -2.854 1.00 95.69 182 PHE A CA 1
ATOM 1473 C C . PHE A 1 182 ? 8.341 -7.303 -3.398 1.00 95.69 182 PHE A C 1
ATOM 1475 O O . PHE A 1 182 ? 8.633 -7.620 -4.552 1.00 95.69 182 PHE A O 1
ATOM 1482 N N . ILE A 1 183 ? 9.208 -6.687 -2.590 1.00 93.94 183 ILE A N 1
ATOM 1483 C CA . ILE A 1 183 ? 10.559 -6.319 -3.037 1.00 93.94 183 ILE A CA 1
ATOM 1484 C C . ILE A 1 183 ? 11.360 -7.565 -3.422 1.00 93.94 183 ILE A C 1
ATOM 1486 O O . ILE A 1 183 ? 11.952 -7.604 -4.497 1.00 93.94 183 ILE A O 1
ATOM 1490 N N . VAL A 1 184 ? 11.332 -8.614 -2.600 1.00 93.19 184 VAL A N 1
ATOM 1491 C CA . VAL A 1 184 ? 12.061 -9.857 -2.884 1.00 93.19 184 VAL A CA 1
ATOM 1492 C C . VAL A 1 184 ? 11.559 -10.514 -4.172 1.00 93.19 184 VAL A C 1
ATOM 1494 O O . VAL A 1 184 ? 12.367 -10.941 -4.992 1.00 93.19 184 VAL A O 1
ATOM 1497 N N . GLN A 1 185 ? 10.247 -10.585 -4.389 1.00 94.62 185 GLN A N 1
ATOM 1498 C CA . GLN A 1 185 ? 9.672 -11.372 -5.484 1.00 94.62 185 GLN A CA 1
ATOM 1499 C C . GLN A 1 185 ? 9.543 -10.614 -6.807 1.00 94.62 185 GLN A C 1
ATOM 1501 O O . GLN A 1 185 ? 9.468 -11.249 -7.858 1.00 94.62 185 GLN A O 1
ATOM 1506 N N . ARG A 1 186 ? 9.463 -9.280 -6.783 1.00 94.50 186 ARG A N 1
ATOM 1507 C CA . ARG A 1 186 ? 9.187 -8.476 -7.986 1.00 94.50 186 ARG A CA 1
ATOM 1508 C C . ARG A 1 186 ? 10.290 -7.505 -8.351 1.00 94.50 186 ARG A C 1
ATOM 1510 O O . ARG A 1 186 ? 10.378 -7.161 -9.524 1.00 94.50 186 ARG A O 1
ATOM 1517 N N . ALA A 1 187 ? 11.079 -7.040 -7.389 1.00 92.38 187 ALA A N 1
ATOM 1518 C CA . ALA A 1 187 ? 12.118 -6.067 -7.668 1.00 92.38 187 ALA A CA 1
ATOM 1519 C C . ALA A 1 187 ? 13.344 -6.738 -8.296 1.00 92.38 187 ALA A C 1
ATOM 1521 O O . ALA A 1 187 ? 13.674 -7.887 -7.986 1.00 92.38 187 ALA A O 1
ATOM 1522 N N . ASP A 1 188 ? 14.016 -6.004 -9.178 1.00 93.75 188 ASP A N 1
ATOM 1523 C CA . ASP A 1 188 ? 15.262 -6.441 -9.785 1.00 93.75 188 ASP A CA 1
ATOM 1524 C C . ASP A 1 188 ? 16.287 -6.853 -8.702 1.00 93.75 188 ASP A C 1
ATOM 1526 O O . ASP A 1 188 ? 16.438 -6.140 -7.701 1.00 93.75 188 ASP A O 1
ATOM 1530 N N . PRO A 1 189 ? 17.012 -7.977 -8.867 1.00 88.81 189 PRO A N 1
ATOM 1531 C CA . PRO A 1 189 ? 17.971 -8.459 -7.874 1.00 88.81 189 PRO A CA 1
ATOM 1532 C C . PRO A 1 189 ? 19.035 -7.432 -7.473 1.00 88.81 189 PRO A C 1
ATOM 1534 O O . PRO A 1 189 ? 19.509 -7.478 -6.339 1.00 88.81 189 PRO A O 1
ATOM 1537 N N . THR A 1 190 ? 19.374 -6.476 -8.348 1.00 87.19 190 THR A N 1
ATOM 1538 C CA . THR A 1 190 ? 20.328 -5.396 -8.038 1.00 87.19 190 THR A CA 1
ATOM 1539 C C . THR A 1 190 ? 19.877 -4.500 -6.885 1.00 87.19 190 THR A C 1
ATOM 1541 O O . THR A 1 190 ? 20.713 -3.856 -6.259 1.00 87.19 190 THR A O 1
ATOM 1544 N N . LEU A 1 191 ? 18.581 -4.476 -6.560 1.00 83.81 191 LEU A N 1
ATOM 1545 C CA . LEU A 1 191 ? 18.037 -3.688 -5.456 1.00 83.81 191 LEU A CA 1
ATOM 1546 C C . LEU A 1 191 ? 18.249 -4.333 -4.089 1.00 83.81 191 LEU A C 1
ATOM 1548 O O . LEU A 1 191 ? 18.339 -3.615 -3.095 1.00 83.81 191 LEU A O 1
ATOM 1552 N N . ARG A 1 192 ? 18.318 -5.666 -4.008 1.00 78.81 192 ARG A N 1
ATOM 1553 C CA . ARG A 1 192 ? 18.298 -6.380 -2.720 1.00 78.81 192 ARG A CA 1
ATOM 1554 C C . ARG A 1 192 ? 19.521 -6.071 -1.846 1.00 78.81 192 ARG A C 1
ATOM 1556 O O . ARG A 1 192 ? 19.303 -5.671 -0.702 1.00 78.81 192 ARG A O 1
ATOM 1563 N N . PRO A 1 193 ? 20.773 -6.116 -2.360 1.00 78.50 193 PRO A N 1
ATOM 1564 C CA . PRO A 1 193 ? 21.948 -5.776 -1.557 1.00 78.50 193 PRO A CA 1
ATOM 1565 C C . PRO A 1 193 ? 21.902 -4.329 -1.068 1.00 78.50 193 PRO A C 1
ATOM 1567 O O . PRO A 1 193 ? 22.209 -4.042 0.085 1.00 78.50 193 PRO A O 1
ATOM 1570 N N . THR A 1 194 ? 21.463 -3.413 -1.933 1.00 77.25 194 THR A N 1
ATOM 1571 C CA . THR A 1 194 ? 21.373 -1.989 -1.607 1.00 77.25 194 THR A CA 1
ATOM 1572 C C . THR A 1 194 ? 20.306 -1.722 -0.545 1.00 77.25 194 THR A C 1
ATOM 1574 O O . THR A 1 194 ? 20.513 -0.924 0.364 1.00 77.25 194 THR A O 1
ATOM 1577 N N . LEU A 1 195 ? 19.184 -2.438 -0.607 1.00 75.94 195 LEU A N 1
ATOM 1578 C CA . LEU A 1 195 ? 18.100 -2.380 0.370 1.00 75.94 195 LEU A CA 1
ATOM 1579 C C . LEU A 1 195 ? 18.318 -3.323 1.562 1.00 75.94 195 LEU A C 1
ATOM 1581 O O . LEU A 1 195 ? 17.390 -3.521 2.346 1.00 75.94 195 LEU A O 1
ATOM 1585 N N . GLY A 1 196 ? 19.524 -3.878 1.745 1.00 71.00 196 GLY A N 1
ATOM 1586 C CA . GLY A 1 196 ? 19.896 -4.757 2.862 1.00 71.00 196 GLY A CA 1
ATOM 1587 C C . GLY A 1 196 ? 18.932 -5.925 3.074 1.00 71.00 196 GLY A C 1
ATOM 1588 O O . GLY A 1 196 ? 18.617 -6.259 4.214 1.00 71.00 196 GLY A O 1
ATOM 1589 N N . LEU A 1 197 ? 18.420 -6.479 1.976 1.00 68.38 197 LEU A N 1
ATOM 1590 C CA . LEU A 1 197 ? 17.644 -7.711 1.936 1.00 68.38 197 LEU A CA 1
ATOM 1591 C C . LEU A 1 197 ? 18.558 -8.819 1.403 1.00 68.38 197 LEU A C 1
ATOM 1593 O O . LEU A 1 197 ? 19.177 -8.649 0.351 1.00 68.38 197 LEU A O 1
ATOM 1597 N N . SER A 1 198 ? 18.657 -9.919 2.151 1.00 55.81 198 SER A N 1
ATOM 1598 C CA . SER A 1 198 ? 19.330 -11.156 1.733 1.00 55.81 198 SER A CA 1
ATOM 1599 C C . SER A 1 198 ? 18.504 -11.914 0.700 1.00 55.81 198 SER A C 1
ATOM 1601 O O . SER A 1 198 ? 17.301 -12.118 0.989 1.00 55.81 198 SER A O 1
#

Foldseek 3Di:
DFDFVLRPPDDDCCVPQVNQVVVQVVCCVVPVDRDHDDDPCQLAQLLRVLLVLVDPPRLLCQQVDAQAPCQVVCVVVVHPCVAAVAQCQRPSNLLSLLSCVSSVSNVNHGHHVAHLQEAPVRHDPSSVVVLLSLLVVLVQLVVDPDLVSCCVVGVVLVPDPRDDSVSVSVNVNVSSVSSLCSNVPRHDPNVQVVSVHD